Protein AF-A0A9Q1BXY5-F1 (afdb_monomer_lite)

Sequence (349 aa):
MNYFALPKDQSEAILNSGTLADNLLSVLKETDVVQPLDVDRLIEAISDLNISSSCYHLVDFYKRTSMQATLYDKFLATLSTHLVASLPSNLCDYFDITDENKTSIISSQNPGLSLLLSLDEMGIIKQSQVAALEPPFTEMKLVQAVAMIHEYKSIVEEERIPILGGIEITDKRKREFFVQCLQRKIKSWYETMTPVPWRKSCKWSVSDLFVGSGLILTESKSKRSRLDVDEKCKVETKQIISYERLKSETRIILEGDPGCGKTMLMSQLAYDWSQGKLSDIKLLILLPLKFVQQRTLVEAIKEFYVPEDKRLSISDIEKFLDDKEYPAHLLLDGLEEYSDKQKQGKSEV

Foldseek 3Di:
DDDDDDDPVLVVVLVPDPCNQVSVVLVCVVLVVDDLVCLVVVVVVCVVVVPDPLNVVVSVLSVVCSPDDDPVSVLLVVLLVLCDDCNLVVVCVVVVPDPVLSVVLVPDSRSSSSSVVVCVVVVVADLQGDCSVQVVCVVLLLQLSNLSVVLSNVVNVVVPPPPPPDDDQDLVNLLVVLLLLLLSLLQSCQQNDDLPSVCSRDNDHLVNVDDKDWDFDDDPPDPDDPPDGDPVRTDTLQCCDVPPVCVPPPDDDDDDDPPPCPVSSLSVNSNCVSVCVCVVQQAEHEAACVLPLVHPPLVSSCVSRPDPDPSDDSVSSVVQCPDPVHHYHYHYPDPVSNDPPVPPDDPDD

InterPro domains:
  IPR007111 NACHT nucleoside triphosphatase [PF05729] (251-344)
  IPR007111 NACHT nucleoside triphosphatase [PS50837] (250-349)
  IPR027417 P-loop containing nucleoside triphosphate hydrolase [G3DSA:3.40.50.300] (173-348)
  IPR027417 P-loop containing nucleoside triphosphate hydrolase [SSF52540] (165-286)
  IPR027417 P-loop containing nucleoside triphosphate hydrolase [SSF52540] (251-337)

Radius of gyration: 22.99 Å; chains: 1; bounding box: 68×50×58 Å

pLDDT: mean 72.56, std 18.22, range [29.23, 96.0]

Structure (mmCIF, N/CA/C/O backbone):
data_AF-A0A9Q1BXY5-F1
#
_entry.id   AF-A0A9Q1BXY5-F1
#
loop_
_atom_site.group_PDB
_atom_site.id
_atom_site.type_symbol
_atom_site.label_atom_id
_atom_site.label_alt_id
_atom_site.label_comp_id
_atom_site.label_asym_id
_atom_site.label_entity_id
_atom_site.label_seq_id
_atom_site.pdbx_PDB_ins_code
_atom_site.Cartn_x
_atom_site.Cartn_y
_atom_site.Cartn_z
_atom_site.occupancy
_atom_site.B_iso_or_equiv
_atom_site.auth_seq_id
_atom_site.auth_comp_id
_atom_site.auth_asym_id
_atom_site.auth_atom_id
_atom_site.pdbx_PDB_model_num
ATOM 1 N N . MET A 1 1 ? 27.265 -7.492 24.978 1.00 32.91 1 MET A N 1
ATOM 2 C CA . MET A 1 1 ? 26.040 -7.604 24.163 1.00 32.91 1 MET A CA 1
ATOM 3 C C . MET A 1 1 ? 25.865 -6.281 23.446 1.00 32.91 1 MET A C 1
ATOM 5 O O . MET A 1 1 ? 25.782 -5.266 24.122 1.00 32.91 1 MET A O 1
ATOM 9 N N . ASN A 1 2 ? 25.921 -6.274 22.114 1.00 29.23 2 ASN A N 1
ATOM 10 C CA . ASN A 1 2 ? 25.698 -5.059 21.331 1.00 29.23 2 ASN A CA 1
ATOM 11 C C . ASN A 1 2 ? 24.209 -4.976 21.018 1.00 29.23 2 ASN A C 1
ATOM 13 O O . ASN A 1 2 ? 23.750 -5.564 20.042 1.00 29.23 2 ASN A O 1
ATOM 17 N N . TYR A 1 3 ? 23.465 -4.293 21.881 1.00 41.28 3 TYR A N 1
ATOM 18 C CA . TYR A 1 3 ? 22.114 -3.870 21.549 1.00 41.28 3 TYR A CA 1
ATOM 19 C C . TYR A 1 3 ? 22.200 -2.732 20.525 1.00 41.28 3 TYR A C 1
ATOM 21 O O . TYR A 1 3 ? 23.143 -1.941 20.549 1.00 41.28 3 TYR A O 1
ATOM 29 N N . PHE A 1 4 ? 21.268 -2.744 19.576 1.00 44.53 4 PHE A N 1
ATOM 30 C CA . PHE A 1 4 ? 21.198 -1.895 18.385 1.00 44.53 4 PHE A CA 1
ATOM 31 C C . PHE A 1 4 ? 21.701 -0.458 18.610 1.00 44.53 4 PHE A C 1
ATOM 33 O O . PHE A 1 4 ? 21.287 0.218 19.549 1.00 44.53 4 PHE A O 1
ATOM 40 N N . ALA A 1 5 ? 22.594 0.017 17.738 1.00 44.38 5 ALA A N 1
ATOM 41 C CA . ALA A 1 5 ? 23.119 1.376 17.811 1.00 44.38 5 ALA A CA 1
ATOM 42 C C . ALA A 1 5 ? 22.185 2.334 17.060 1.00 44.38 5 ALA A C 1
ATOM 44 O O . ALA A 1 5 ? 22.201 2.382 15.831 1.00 44.38 5 ALA A O 1
ATOM 45 N N . LEU A 1 6 ? 21.371 3.086 17.801 1.00 48.81 6 LEU A N 1
ATOM 46 C CA . LEU A 1 6 ? 20.603 4.196 17.241 1.00 48.81 6 LEU A CA 1
ATOM 47 C C . LEU A 1 6 ? 21.519 5.407 16.980 1.00 48.81 6 LEU A C 1
ATOM 49 O O . LEU A 1 6 ? 22.438 5.657 17.769 1.00 48.81 6 LEU A O 1
ATOM 53 N N . PRO A 1 7 ? 21.271 6.187 15.911 1.00 48.16 7 PRO A N 1
ATOM 54 C CA . PRO A 1 7 ? 21.886 7.497 15.723 1.00 48.16 7 PRO A CA 1
ATOM 55 C C . PRO A 1 7 ? 21.687 8.390 16.956 1.00 48.16 7 PRO A C 1
ATOM 57 O O . PRO A 1 7 ? 20.637 8.373 17.604 1.00 48.16 7 PRO A O 1
ATOM 60 N N . LYS A 1 8 ? 22.721 9.157 17.313 1.00 45.06 8 LYS A N 1
ATOM 61 C CA . LYS A 1 8 ? 22.788 9.877 18.595 1.00 45.06 8 LYS A CA 1
ATOM 62 C C . LYS A 1 8 ? 21.672 10.921 18.741 1.00 45.06 8 LYS A C 1
ATOM 64 O O . LYS A 1 8 ? 21.062 11.035 19.798 1.00 45.06 8 LYS A O 1
ATOM 69 N N . ASP A 1 9 ? 21.357 11.601 17.652 1.00 46.34 9 ASP A N 1
ATOM 70 C CA . ASP A 1 9 ? 20.255 12.548 17.494 1.00 46.34 9 ASP A CA 1
ATOM 71 C C . ASP A 1 9 ? 18.874 11.906 17.714 1.00 46.34 9 ASP A C 1
ATOM 73 O O . ASP A 1 9 ? 18.029 12.480 18.402 1.00 46.34 9 ASP A O 1
ATOM 77 N N . GLN A 1 10 ? 18.659 10.684 17.219 1.00 47.66 10 GLN A N 1
ATOM 78 C CA . GLN A 1 10 ? 17.416 9.939 17.451 1.00 47.66 10 GLN A CA 1
ATOM 79 C C . GLN A 1 10 ? 17.307 9.457 18.901 1.00 47.66 10 GLN A C 1
ATOM 81 O O . GLN A 1 10 ? 16.241 9.545 19.508 1.00 47.66 10 GLN A O 1
ATOM 86 N N . SER A 1 11 ? 18.419 9.007 19.490 1.00 49.59 11 SER A N 1
ATOM 87 C CA . SER A 1 11 ? 18.447 8.597 20.897 1.00 49.59 11 SER A CA 1
ATOM 88 C C . SER A 1 11 ? 18.157 9.763 21.854 1.00 49.59 11 SER A C 1
ATOM 90 O O . SER A 1 11 ? 17.379 9.607 22.795 1.00 49.59 11 SER A O 1
ATOM 92 N N . GLU A 1 12 ? 18.695 10.956 21.578 1.00 47.16 12 GLU A N 1
ATOM 93 C CA . GLU A 1 12 ? 18.436 12.165 22.368 1.00 47.16 12 GLU A CA 1
ATOM 94 C C . GLU A 1 12 ? 16.993 12.669 22.197 1.00 47.16 12 GLU A C 1
ATOM 96 O O . GLU A 1 12 ? 16.393 13.137 23.166 1.00 47.16 12 GLU A O 1
ATOM 101 N N . ALA A 1 13 ? 16.395 12.531 21.010 1.00 46.22 13 ALA A N 1
ATOM 102 C CA . ALA A 1 13 ? 14.991 12.876 20.783 1.00 46.22 13 ALA A CA 1
ATOM 103 C C . ALA A 1 13 ? 14.022 11.949 21.543 1.00 46.22 13 ALA A C 1
ATOM 105 O O . ALA A 1 13 ? 13.035 12.423 22.108 1.00 46.22 13 ALA A O 1
ATOM 106 N N . ILE A 1 14 ? 14.317 10.645 21.610 1.00 47.88 14 ILE A N 1
ATOM 107 C CA . ILE A 1 14 ? 13.509 9.659 22.347 1.00 47.88 14 ILE A CA 1
ATOM 108 C C . ILE A 1 14 ? 13.579 9.927 23.855 1.00 47.88 14 ILE A C 1
ATOM 110 O O . ILE A 1 14 ? 12.536 10.023 24.507 1.00 47.88 14 ILE A O 1
ATOM 114 N N . LEU A 1 15 ? 14.792 10.095 24.397 1.00 44.47 15 LEU A N 1
ATOM 115 C CA . LEU A 1 15 ? 15.036 10.280 25.834 1.00 44.47 15 LEU A CA 1
ATOM 116 C C . LEU A 1 15 ? 14.415 11.565 26.398 1.00 44.47 15 LEU A C 1
ATOM 118 O O . LEU A 1 15 ? 14.065 11.605 27.574 1.00 44.47 15 LEU A O 1
ATOM 122 N N . ASN A 1 16 ? 14.249 12.594 25.566 1.00 47.75 16 ASN A N 1
ATOM 123 C CA . ASN A 1 16 ? 13.683 13.882 25.972 1.00 47.75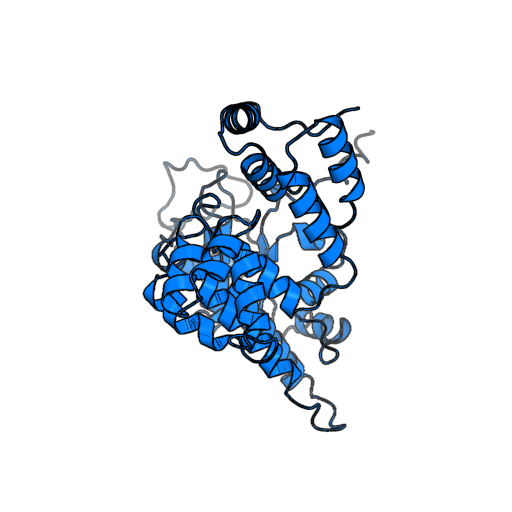 16 ASN A CA 1
ATOM 124 C C . ASN A 1 16 ? 12.176 14.018 25.677 1.00 47.75 16 ASN A C 1
ATOM 126 O O . ASN A 1 16 ? 11.599 15.085 25.893 1.00 47.75 16 ASN A O 1
ATOM 130 N N . SER A 1 17 ? 11.522 12.962 25.182 1.00 45.75 17 SER A N 1
ATOM 131 C CA . SER A 1 17 ? 10.092 12.976 24.856 1.00 45.75 17 SER A CA 1
ATOM 132 C C . SER A 1 17 ? 9.220 12.474 26.016 1.00 45.75 17 SER A C 1
ATOM 134 O O . SER A 1 17 ? 9.556 11.505 26.691 1.00 45.75 17 SER A O 1
ATOM 136 N N . GLY A 1 18 ? 8.052 13.094 26.228 1.00 42.22 18 GLY A N 1
ATOM 137 C CA . GLY A 1 18 ? 7.090 12.675 27.264 1.00 42.22 18 GLY A CA 1
ATOM 138 C C . GLY A 1 18 ? 6.409 11.320 27.006 1.00 42.22 18 GLY A C 1
ATOM 139 O O . GLY A 1 18 ? 5.678 10.834 27.863 1.00 42.22 18 GLY A O 1
ATOM 140 N N . THR A 1 19 ? 6.647 10.709 25.841 1.00 50.44 19 THR A N 1
ATOM 141 C CA . THR A 1 19 ? 6.076 9.430 25.386 1.00 50.44 19 THR A CA 1
ATOM 142 C C . THR A 1 19 ? 7.178 8.523 24.826 1.00 50.44 19 THR A C 1
ATOM 144 O O . THR A 1 19 ? 7.189 8.149 23.653 1.00 50.44 19 THR A O 1
ATOM 147 N N . LEU A 1 20 ? 8.134 8.169 25.693 1.00 43.00 20 LEU A N 1
ATOM 148 C CA . LEU A 1 20 ? 9.320 7.353 25.380 1.00 43.00 20 LEU A CA 1
ATOM 149 C C . LEU A 1 20 ? 8.999 6.063 24.594 1.00 43.00 20 LEU A C 1
ATOM 151 O O . LEU A 1 20 ? 9.736 5.688 23.686 1.00 43.00 20 LEU A O 1
ATOM 155 N N . ALA A 1 21 ? 7.892 5.401 24.942 1.00 44.38 21 ALA A N 1
ATOM 156 C CA . ALA A 1 21 ? 7.440 4.137 24.360 1.00 44.38 21 ALA A CA 1
ATOM 157 C C . ALA A 1 21 ? 7.050 4.247 22.875 1.00 44.38 21 ALA A C 1
ATOM 159 O O . ALA A 1 21 ? 7.475 3.438 22.048 1.00 44.38 21 ALA A O 1
ATOM 160 N N . ASP A 1 22 ? 6.272 5.275 22.530 1.00 42.91 22 ASP A N 1
ATOM 161 C CA . ASP A 1 22 ? 5.738 5.463 21.179 1.00 42.91 22 ASP A CA 1
ATOM 162 C C . ASP A 1 22 ? 6.831 5.893 20.197 1.00 42.91 22 ASP A C 1
ATOM 164 O O . ASP A 1 22 ? 6.863 5.427 19.056 1.00 42.91 22 ASP A O 1
ATOM 168 N N . ASN A 1 23 ? 7.766 6.727 20.662 1.00 47.12 23 ASN A N 1
ATOM 169 C CA . ASN A 1 23 ? 8.889 7.206 19.857 1.00 47.12 23 ASN A CA 1
ATOM 170 C C . ASN A 1 23 ? 9.955 6.120 19.657 1.00 47.12 23 ASN A C 1
ATOM 172 O O . ASN A 1 23 ? 10.532 6.015 18.578 1.00 47.12 23 ASN A O 1
ATOM 176 N N . LEU A 1 24 ? 10.177 5.251 20.650 1.00 45.47 24 LEU A N 1
ATOM 177 C CA . LEU A 1 24 ? 11.060 4.095 20.493 1.00 45.47 24 LEU A CA 1
ATOM 178 C C . LEU A 1 24 ? 10.496 3.098 19.471 1.00 45.47 24 LEU A C 1
ATOM 180 O O . LEU A 1 24 ? 11.223 2.629 18.600 1.00 45.47 24 LEU A O 1
ATOM 184 N N . LEU A 1 25 ? 9.198 2.793 19.536 1.00 49.53 25 LEU A N 1
ATOM 185 C CA . LEU A 1 25 ? 8.557 1.874 18.593 1.00 49.53 25 LEU A CA 1
ATOM 186 C C . LEU A 1 25 ? 8.422 2.461 17.185 1.00 49.53 25 LEU A C 1
ATOM 188 O O . LEU A 1 25 ? 8.487 1.697 16.222 1.00 49.53 25 LEU A O 1
ATOM 192 N N . SER A 1 26 ? 8.255 3.782 17.032 1.00 48.50 26 SER A N 1
ATOM 193 C CA . SER A 1 26 ? 8.289 4.409 15.705 1.00 48.50 26 SER A CA 1
ATOM 194 C C . SER A 1 26 ? 9.674 4.270 15.084 1.00 48.50 26 SER A C 1
ATOM 196 O O . SER A 1 26 ? 9.775 3.823 13.949 1.00 48.50 26 SER A O 1
ATOM 198 N N . VAL A 1 27 ? 10.731 4.526 15.859 1.00 42.78 27 VAL A N 1
ATOM 199 C CA . VAL A 1 27 ? 12.118 4.416 15.397 1.00 42.78 27 VAL A CA 1
ATOM 200 C C . VAL A 1 27 ? 12.518 2.962 15.128 1.00 42.78 27 VAL A C 1
ATOM 202 O O . VAL A 1 27 ? 13.168 2.685 14.126 1.00 42.78 27 VAL A O 1
ATOM 205 N N . LEU A 1 28 ? 12.089 1.995 15.944 1.00 48.16 28 LEU A N 1
ATOM 206 C CA . LEU A 1 28 ? 12.354 0.566 15.708 1.00 48.16 28 LEU A CA 1
ATOM 207 C C . LEU A 1 28 ? 11.596 0.005 14.492 1.00 48.16 28 LEU A C 1
ATOM 209 O O . LEU A 1 28 ? 12.108 -0.887 13.817 1.00 48.16 28 LEU A O 1
ATOM 213 N N . LYS A 1 29 ? 10.403 0.540 14.187 1.00 47.97 29 LYS A N 1
ATOM 214 C CA . LYS A 1 29 ? 9.661 0.241 12.947 1.00 47.97 29 LYS A CA 1
ATOM 215 C C . LYS A 1 29 ? 10.280 0.918 11.723 1.00 47.97 29 LYS A C 1
ATOM 217 O O . LYS A 1 29 ? 10.297 0.318 10.656 1.00 47.97 29 LYS A O 1
ATOM 222 N N . GLU A 1 30 ? 10.783 2.141 11.874 1.00 44.31 30 GLU A N 1
ATOM 223 C CA . GLU A 1 30 ? 11.465 2.895 10.813 1.00 44.31 30 GLU A CA 1
ATOM 224 C C . GLU A 1 30 ? 12.857 2.331 10.487 1.00 44.31 30 GLU A C 1
ATOM 226 O O . GLU A 1 30 ? 13.300 2.434 9.350 1.00 44.31 30 GLU A O 1
ATOM 231 N N . THR A 1 31 ? 13.532 1.700 11.452 1.00 40.38 31 THR A N 1
ATOM 232 C CA . THR A 1 31 ? 14.865 1.088 11.275 1.00 40.38 31 THR A CA 1
ATOM 233 C C . THR A 1 31 ? 14.828 -0.413 10.947 1.00 40.38 31 THR A C 1
ATOM 235 O O . THR A 1 31 ? 15.884 -1.021 10.792 1.00 40.38 31 THR A O 1
ATOM 238 N N . ASP A 1 32 ? 13.633 -1.010 10.843 1.00 50.97 32 ASP A N 1
ATOM 239 C CA . ASP A 1 32 ? 13.367 -2.435 10.544 1.00 50.97 32 ASP A CA 1
ATOM 240 C C . ASP A 1 32 ? 14.199 -3.439 11.375 1.00 50.97 32 ASP A C 1
ATOM 242 O O . ASP A 1 32 ? 14.556 -4.537 10.943 1.00 50.97 32 ASP A O 1
ATOM 246 N N . VAL A 1 33 ? 14.497 -3.057 12.621 1.00 41.75 33 VAL A N 1
ATOM 247 C CA . VAL A 1 33 ? 15.244 -3.856 13.606 1.00 41.75 33 VAL A CA 1
ATOM 248 C C . VAL A 1 33 ? 14.425 -5.057 14.122 1.00 41.75 33 VAL A C 1
ATOM 250 O O . VAL A 1 33 ? 14.983 -5.984 14.709 1.00 41.75 33 VAL A O 1
ATOM 253 N N . VAL A 1 34 ? 13.107 -5.077 13.892 1.00 42.22 34 VAL A N 1
ATOM 254 C CA . VAL A 1 34 ? 12.170 -6.052 14.474 1.00 42.22 34 VAL A CA 1
ATOM 255 C C . VAL A 1 34 ? 11.415 -6.809 13.381 1.00 42.22 34 VAL A C 1
ATOM 257 O O . VAL A 1 34 ? 10.442 -6.306 12.824 1.00 42.22 34 VAL A O 1
ATOM 260 N N . GLN A 1 35 ? 11.821 -8.049 13.103 1.00 41.69 35 GLN A N 1
ATOM 261 C CA . GLN A 1 35 ? 11.060 -8.983 12.265 1.00 41.69 35 GLN A CA 1
ATOM 262 C C . GLN A 1 35 ? 10.008 -9.746 13.104 1.00 41.69 35 GLN A C 1
ATOM 264 O O . GLN A 1 35 ? 10.183 -9.880 14.318 1.00 41.69 35 GLN A O 1
ATOM 269 N N . PRO A 1 36 ? 8.939 -10.316 12.500 1.00 37.03 36 PRO A N 1
ATOM 270 C CA . PRO A 1 36 ? 7.890 -11.063 13.219 1.00 37.03 36 PRO A CA 1
ATOM 271 C C . PRO A 1 36 ? 8.396 -12.240 14.076 1.00 37.03 36 PRO A C 1
ATOM 273 O O . PRO A 1 36 ? 7.694 -12.685 14.979 1.00 37.03 36 PRO A O 1
ATOM 276 N N . LEU A 1 37 ? 9.610 -12.729 13.802 1.00 34.94 37 LEU A N 1
ATOM 277 C CA . LEU A 1 37 ? 10.293 -13.815 14.516 1.00 34.94 37 LEU A CA 1
ATOM 278 C C . LEU A 1 37 ? 11.216 -13.337 15.660 1.00 34.94 37 LEU A C 1
ATOM 280 O O . LEU A 1 37 ? 11.678 -14.167 16.435 1.00 34.94 37 LEU A O 1
ATOM 284 N N . ASP A 1 38 ? 11.470 -12.031 15.801 1.00 46.72 38 ASP A N 1
ATOM 285 C CA . ASP A 1 38 ? 12.379 -11.453 16.815 1.00 46.72 38 ASP A CA 1
ATOM 286 C C . ASP A 1 38 ? 11.633 -10.844 18.024 1.00 46.72 38 ASP A C 1
ATOM 288 O O . ASP A 1 38 ? 12.226 -10.160 18.862 1.00 46.72 38 ASP A O 1
ATOM 292 N N . VAL A 1 39 ? 10.328 -11.110 18.148 1.00 49.00 39 VAL A N 1
ATOM 293 C CA . VAL A 1 39 ? 9.463 -10.578 19.219 1.00 49.00 39 VAL A CA 1
ATOM 294 C C . VAL A 1 39 ? 9.996 -10.929 20.610 1.00 49.00 39 VAL A C 1
ATOM 296 O O . VAL A 1 39 ? 9.997 -10.075 21.492 1.00 49.00 39 VAL A O 1
ATOM 299 N N . ASP A 1 40 ? 10.514 -12.142 20.809 1.00 45.78 40 ASP A N 1
ATOM 300 C CA . ASP A 1 40 ? 11.020 -12.568 22.118 1.00 45.78 40 ASP A CA 1
ATOM 301 C C . ASP A 1 40 ? 12.309 -11.823 22.524 1.00 45.78 40 ASP A C 1
ATOM 303 O O . ASP A 1 40 ? 12.470 -11.483 23.694 1.00 45.78 40 ASP A O 1
ATOM 307 N N . ARG A 1 41 ? 13.170 -11.451 21.563 1.00 47.97 41 ARG A N 1
ATOM 308 C CA . ARG A 1 41 ? 14.347 -10.595 21.817 1.00 47.97 41 ARG A CA 1
ATOM 309 C C . ARG A 1 41 ? 13.964 -9.155 22.135 1.00 47.97 41 ARG A C 1
ATOM 311 O O . ARG A 1 41 ? 14.649 -8.493 22.911 1.00 47.97 41 ARG A O 1
ATOM 318 N N . LEU A 1 42 ? 12.876 -8.666 21.539 1.00 50.62 42 LEU A N 1
ATOM 319 C CA . LEU A 1 42 ? 12.338 -7.347 21.855 1.00 50.62 42 LEU A CA 1
ATOM 320 C C . LEU A 1 42 ? 11.767 -7.305 23.275 1.00 50.62 42 LEU A C 1
ATOM 322 O O . LEU A 1 42 ? 11.987 -6.332 23.989 1.00 50.62 42 LEU A O 1
ATOM 326 N N . ILE A 1 43 ? 11.065 -8.366 23.689 1.00 49.59 43 ILE A N 1
ATOM 327 C CA . ILE A 1 43 ? 10.542 -8.520 25.053 1.00 49.59 43 ILE A CA 1
ATOM 328 C C . ILE A 1 43 ? 11.693 -8.545 26.060 1.00 49.59 43 ILE A C 1
ATOM 330 O O . ILE A 1 43 ? 11.637 -7.813 27.041 1.00 49.59 43 ILE A O 1
ATOM 334 N N . GLU A 1 44 ? 12.742 -9.327 25.795 1.00 50.06 44 GLU A N 1
ATOM 335 C CA . GLU A 1 44 ? 13.926 -9.420 26.657 1.00 50.06 44 GLU A CA 1
ATOM 336 C C . GLU A 1 44 ? 14.617 -8.053 26.808 1.00 50.06 44 GLU A C 1
ATOM 338 O O . GLU A 1 44 ? 14.835 -7.589 27.924 1.00 50.06 44 GLU A O 1
ATOM 343 N N . ALA A 1 45 ? 14.830 -7.332 25.701 1.00 50.88 45 ALA A N 1
ATOM 344 C CA . ALA A 1 45 ? 15.413 -5.991 25.732 1.00 50.88 45 ALA A CA 1
ATOM 345 C C . ALA A 1 45 ? 14.524 -4.961 26.458 1.00 50.88 45 ALA A C 1
ATOM 347 O O . ALA A 1 45 ? 15.033 -4.119 27.194 1.00 50.88 45 ALA A O 1
ATOM 348 N N . ILE A 1 46 ? 13.200 -5.006 26.281 1.00 52.38 46 ILE A N 1
ATOM 349 C CA . ILE A 1 46 ? 12.258 -4.089 26.950 1.00 52.38 46 ILE A CA 1
ATOM 350 C C . ILE A 1 46 ? 12.180 -4.377 28.456 1.00 52.38 46 ILE A C 1
ATOM 352 O O . ILE A 1 46 ? 12.121 -3.435 29.250 1.00 52.38 46 ILE A O 1
ATOM 356 N N . SER A 1 47 ? 12.206 -5.655 28.850 1.00 48.75 47 SER A N 1
ATOM 357 C CA . SER A 1 47 ? 12.259 -6.083 30.251 1.00 48.75 47 SER A CA 1
ATOM 358 C C . SER A 1 47 ? 13.568 -5.671 30.927 1.00 48.75 47 SER A C 1
ATOM 360 O O . SER A 1 47 ? 13.523 -5.148 32.039 1.00 48.75 47 SER A O 1
ATOM 362 N N . ASP A 1 48 ? 14.704 -5.814 30.243 1.00 49.94 48 ASP A N 1
ATOM 363 C CA . ASP A 1 48 ? 16.017 -5.396 30.751 1.00 49.94 48 ASP A CA 1
ATOM 364 C C . ASP A 1 48 ? 16.149 -3.867 30.867 1.00 49.94 48 ASP A C 1
ATOM 366 O O . ASP A 1 48 ? 16.802 -3.358 31.780 1.00 49.94 48 ASP A O 1
ATOM 370 N N . LEU A 1 49 ? 15.514 -3.116 29.959 1.00 48.12 49 LEU A N 1
ATOM 371 C CA . LEU A 1 49 ? 15.553 -1.649 29.928 1.00 48.12 49 LEU A CA 1
ATOM 372 C C . LEU A 1 49 ? 14.492 -0.977 30.824 1.00 48.12 49 LEU A C 1
ATOM 374 O O . LEU A 1 49 ? 14.483 0.250 30.928 1.00 48.12 49 LEU A O 1
ATOM 378 N N . ASN A 1 50 ? 13.614 -1.751 31.476 1.00 50.09 50 ASN A N 1
ATOM 379 C CA . ASN A 1 50 ? 12.556 -1.279 32.383 1.00 50.09 50 ASN A CA 1
ATOM 380 C C . ASN A 1 50 ? 11.656 -0.173 31.776 1.00 50.09 50 ASN A C 1
ATOM 382 O O . ASN A 1 50 ? 11.240 0.769 32.456 1.00 50.09 50 ASN A O 1
ATOM 386 N N . ILE A 1 51 ? 11.391 -0.259 30.466 1.00 46.12 51 ILE A N 1
ATOM 387 C CA . ILE A 1 51 ? 10.607 0.731 29.714 1.00 46.12 51 ILE A CA 1
ATOM 388 C C . ILE A 1 51 ? 9.114 0.477 29.974 1.00 46.12 51 ILE A C 1
ATOM 390 O O . ILE A 1 51 ? 8.656 -0.659 29.910 1.00 46.12 51 ILE A O 1
ATOM 394 N N . SER A 1 52 ? 8.374 1.546 30.291 1.00 52.38 52 SER A N 1
ATOM 395 C CA . SER A 1 52 ? 6.989 1.571 30.802 1.00 52.38 52 SER A CA 1
ATOM 396 C C . SER A 1 52 ? 6.025 0.507 30.251 1.00 52.38 52 SER A C 1
ATOM 398 O O . SER A 1 52 ? 6.062 0.179 29.064 1.00 52.38 52 SER A O 1
ATOM 400 N N . SER A 1 53 ? 5.058 0.104 31.083 1.00 47.66 53 SER A N 1
ATOM 401 C CA . SER A 1 53 ? 3.991 -0.888 30.848 1.00 47.66 53 SER A CA 1
ATOM 402 C C . SER A 1 53 ? 3.330 -0.827 29.461 1.00 47.66 53 SER A C 1
ATOM 404 O O . SER A 1 53 ? 2.979 -1.861 28.901 1.00 47.66 53 SER A O 1
ATOM 406 N N . SER A 1 54 ? 3.208 0.363 28.868 1.00 44.34 54 SER A N 1
ATOM 407 C CA . SER A 1 54 ? 2.639 0.602 27.534 1.00 44.34 54 SER A CA 1
ATOM 408 C C . SER A 1 54 ? 3.377 -0.129 26.394 1.00 44.34 54 SER A C 1
ATOM 410 O O . SER A 1 54 ? 2.741 -0.592 25.448 1.00 44.34 54 SER A O 1
ATOM 412 N N . CYS A 1 55 ? 4.703 -0.305 26.489 1.00 43.31 55 CYS A N 1
ATOM 413 C CA . CYS A 1 55 ? 5.493 -1.061 25.505 1.00 43.31 55 CYS A CA 1
ATOM 414 C C . CYS A 1 55 ? 5.191 -2.562 25.553 1.00 43.31 55 CYS A C 1
ATOM 416 O O . CYS A 1 55 ? 5.096 -3.211 24.513 1.00 43.31 55 CYS A O 1
ATOM 418 N N . TYR A 1 56 ? 5.008 -3.109 26.758 1.00 45.72 56 TYR A N 1
ATOM 419 C CA . TYR A 1 56 ? 4.706 -4.524 26.959 1.00 45.72 56 TYR A CA 1
ATOM 420 C C . TYR A 1 56 ? 3.380 -4.907 26.293 1.00 45.72 56 TYR A C 1
ATOM 422 O O . TYR A 1 56 ? 3.294 -5.942 25.644 1.00 45.72 56 TYR A O 1
ATOM 430 N N . HIS A 1 57 ? 2.368 -4.040 26.371 1.00 50.31 57 HIS A N 1
ATOM 431 C CA . HIS A 1 57 ? 1.049 -4.305 25.799 1.00 50.31 57 HIS A CA 1
ATOM 432 C C . HIS A 1 57 ? 1.000 -4.198 24.272 1.00 50.31 57 HIS A C 1
ATOM 434 O O . HIS A 1 57 ? 0.264 -4.953 23.645 1.00 50.31 57 HIS A O 1
ATOM 440 N N . LEU A 1 58 ? 1.808 -3.334 23.649 1.00 46.66 58 LEU A N 1
ATOM 441 C CA . LEU A 1 58 ? 1.944 -3.294 22.187 1.00 46.66 58 LEU A CA 1
ATOM 442 C C . LEU A 1 58 ? 2.649 -4.539 21.643 1.00 46.66 58 LEU A C 1
ATOM 444 O O . LEU A 1 58 ? 2.279 -5.043 20.583 1.00 46.66 58 LEU A O 1
ATOM 448 N N . VAL A 1 59 ? 3.628 -5.059 22.382 1.00 47.78 59 VAL A N 1
ATOM 449 C CA . VAL A 1 59 ? 4.336 -6.293 22.030 1.00 47.78 59 VAL A CA 1
ATOM 450 C C . VAL A 1 59 ? 3.482 -7.531 22.324 1.00 47.78 59 VAL A C 1
ATOM 452 O O . VAL A 1 59 ? 3.451 -8.447 21.510 1.00 47.78 59 VAL A O 1
ATOM 455 N N . ASP A 1 60 ? 2.711 -7.535 23.412 1.00 46.25 60 ASP A N 1
ATOM 456 C CA . ASP A 1 60 ? 1.703 -8.557 23.720 1.00 46.25 60 ASP A CA 1
ATOM 457 C C . ASP A 1 60 ? 0.559 -8.554 22.691 1.00 46.25 60 ASP A C 1
ATOM 459 O O . ASP A 1 60 ? 0.130 -9.606 22.227 1.00 46.25 60 ASP A O 1
ATOM 463 N N . PHE A 1 61 ? 0.129 -7.379 22.229 1.00 46.38 61 PHE A N 1
ATOM 464 C CA . PHE A 1 61 ? -0.810 -7.241 21.120 1.00 46.38 61 PHE A CA 1
ATOM 465 C C . PHE A 1 61 ? -0.239 -7.802 19.812 1.00 46.38 61 PHE A C 1
ATOM 467 O O . PHE A 1 61 ? -0.922 -8.560 19.123 1.00 46.38 61 PHE A O 1
ATOM 474 N N . TYR A 1 62 ? 1.029 -7.512 19.500 1.00 46.31 62 TYR A N 1
ATOM 475 C CA . TYR A 1 62 ? 1.738 -8.099 18.356 1.00 46.31 62 TYR A CA 1
ATOM 476 C C . TYR A 1 62 ? 1.876 -9.626 18.485 1.00 46.31 62 TYR A C 1
ATOM 478 O O . TYR A 1 62 ? 1.707 -10.351 17.509 1.00 46.31 62 TYR A O 1
ATOM 486 N N . LYS A 1 63 ? 2.117 -10.131 19.701 1.00 43.53 63 LYS A N 1
ATOM 487 C CA . LYS A 1 63 ? 2.227 -11.562 20.023 1.00 43.53 63 LYS A CA 1
ATOM 488 C C . LYS A 1 63 ? 0.886 -12.290 19.895 1.00 43.53 63 LYS A C 1
ATOM 490 O O . LYS A 1 63 ? 0.840 -13.403 19.380 1.00 43.53 63 LYS A O 1
ATOM 495 N N . ARG A 1 64 ? -0.218 -11.648 20.290 1.00 45.50 64 ARG A N 1
ATOM 496 C CA . ARG A 1 64 ? -1.584 -12.163 20.087 1.00 45.50 64 ARG A CA 1
ATOM 497 C C . ARG A 1 64 ? -1.998 -12.131 18.616 1.00 45.50 64 ARG A C 1
ATOM 499 O O . ARG A 1 64 ? -2.736 -13.009 18.178 1.00 45.50 64 ARG A O 1
ATOM 506 N N . THR A 1 65 ? -1.501 -11.164 17.842 1.00 44.22 65 THR A N 1
ATOM 507 C CA . THR A 1 65 ? -1.853 -11.007 16.422 1.00 44.22 65 THR A CA 1
ATOM 508 C C . THR A 1 65 ? -0.951 -11.761 15.440 1.00 44.22 65 THR A C 1
ATOM 510 O O . THR A 1 65 ? -1.379 -12.047 14.324 1.00 44.22 65 THR A O 1
ATOM 513 N N . SER A 1 66 ? 0.267 -12.159 15.810 1.00 48.69 66 SER A N 1
ATOM 514 C CA . SER A 1 66 ? 1.189 -12.798 14.858 1.00 48.69 66 SER A CA 1
ATOM 515 C C . SER A 1 66 ? 0.980 -14.304 14.667 1.00 48.69 66 SER A C 1
ATOM 517 O O . SER A 1 66 ? 1.345 -14.812 13.610 1.00 48.69 66 SER A O 1
ATOM 519 N N . MET A 1 67 ? 0.368 -15.024 15.619 1.00 44.41 67 MET A N 1
ATOM 520 C CA . MET A 1 67 ? 0.204 -16.484 15.500 1.00 44.41 67 MET A CA 1
ATOM 521 C C . MET A 1 67 ? -1.207 -16.969 15.130 1.00 44.41 67 MET A C 1
ATOM 523 O O . MET A 1 67 ? -1.312 -18.073 14.600 1.00 44.41 67 MET A O 1
ATOM 527 N N . GLN A 1 68 ? -2.280 -16.194 15.366 1.00 51.31 68 GLN A N 1
ATOM 528 C CA . GLN A 1 68 ? -3.669 -16.629 15.084 1.00 51.31 68 GLN A CA 1
ATOM 529 C C . GLN A 1 68 ? -4.660 -15.510 14.686 1.00 51.31 68 GLN A C 1
ATOM 531 O O . GLN A 1 68 ? -5.850 -15.794 14.557 1.00 51.31 68 GLN A O 1
ATOM 536 N N . ALA A 1 69 ? -4.235 -14.253 14.485 1.00 60.69 69 ALA A N 1
ATOM 537 C CA . ALA A 1 69 ? -5.195 -13.184 14.175 1.00 60.69 69 ALA A CA 1
ATOM 538 C C . ALA A 1 69 ? -5.838 -13.330 12.798 1.00 60.69 69 ALA A C 1
ATOM 540 O O . ALA A 1 69 ? -5.157 -13.522 11.782 1.00 60.69 69 ALA A O 1
ATOM 541 N N . THR A 1 70 ? -7.151 -13.122 12.779 1.00 72.56 70 THR A N 1
ATOM 542 C CA . THR A 1 70 ? -7.939 -13.024 11.555 1.00 72.56 70 THR A CA 1
ATOM 543 C C . THR A 1 70 ? -7.565 -11.765 10.766 1.00 72.56 70 THR A C 1
ATOM 545 O O . THR A 1 70 ? -6.945 -10.827 11.279 1.00 72.56 70 THR A O 1
ATOM 548 N N . LEU A 1 71 ? -7.969 -11.711 9.493 1.00 74.25 71 LEU A N 1
ATOM 549 C CA . LEU A 1 71 ? -7.865 -10.496 8.678 1.00 74.25 71 LEU A CA 1
ATOM 550 C C . LEU A 1 71 ? -8.545 -9.294 9.360 1.00 74.25 71 LEU A C 1
ATOM 552 O O . LEU A 1 71 ? -8.035 -8.178 9.289 1.00 74.25 71 LEU A O 1
ATOM 556 N N . TYR A 1 72 ? -9.666 -9.532 10.046 1.00 81.44 72 TYR A N 1
ATOM 557 C CA . TYR A 1 72 ? -10.419 -8.501 10.754 1.00 81.44 72 TYR A CA 1
ATOM 558 C C . TYR A 1 72 ? -9.647 -7.938 11.946 1.00 81.44 72 TYR A C 1
ATOM 560 O O . TYR A 1 72 ? -9.530 -6.723 12.079 1.00 81.44 72 TYR A O 1
ATOM 568 N N . ASP A 1 73 ? -9.022 -8.801 12.747 1.00 74.56 73 ASP A N 1
ATOM 569 C CA . ASP A 1 73 ? -8.209 -8.369 13.887 1.00 74.56 73 ASP A CA 1
ATOM 570 C C . ASP A 1 73 ? -7.031 -7.498 13.428 1.00 74.56 73 ASP A C 1
ATOM 572 O O . ASP A 1 73 ? -6.756 -6.450 14.011 1.00 74.56 73 ASP A O 1
ATOM 576 N N . LYS A 1 74 ? -6.364 -7.890 12.332 1.00 72.44 74 LYS A N 1
ATOM 577 C CA . LYS A 1 74 ? -5.276 -7.109 11.717 1.00 72.44 74 LYS A CA 1
ATOM 578 C C . LYS A 1 74 ? -5.774 -5.771 11.166 1.00 72.44 74 LYS A C 1
ATOM 580 O O . LYS A 1 74 ? -5.071 -4.762 11.266 1.00 72.44 74 LYS A O 1
ATOM 585 N N . PHE A 1 75 ? -6.979 -5.744 10.604 1.00 81.56 75 PHE A N 1
ATOM 586 C CA . PHE A 1 75 ? -7.619 -4.514 10.153 1.00 81.56 75 PHE A CA 1
ATOM 587 C C . PHE A 1 75 ? -7.892 -3.562 11.325 1.00 81.56 75 PHE A C 1
ATOM 589 O O . PHE A 1 75 ? -7.414 -2.428 11.290 1.00 81.56 75 PHE A O 1
ATOM 596 N N . LEU A 1 76 ? -8.561 -4.022 12.389 1.00 81.88 76 LEU A N 1
ATOM 597 C CA . LEU A 1 76 ? -8.847 -3.210 13.580 1.00 81.88 76 LEU A CA 1
ATOM 598 C C . LEU A 1 76 ? -7.561 -2.705 14.244 1.00 81.88 76 LEU A C 1
ATOM 600 O O . LEU A 1 76 ? -7.446 -1.524 14.576 1.00 81.88 76 LEU A O 1
ATOM 604 N N . ALA A 1 77 ? -6.568 -3.587 14.371 1.00 72.44 77 ALA A N 1
ATOM 605 C CA . ALA A 1 77 ? -5.236 -3.274 14.867 1.00 72.44 77 ALA A CA 1
ATOM 606 C C . ALA A 1 77 ? -4.616 -2.091 14.133 1.00 72.44 77 ALA A C 1
ATOM 608 O O . ALA A 1 77 ? -4.219 -1.098 14.743 1.00 72.44 77 ALA A O 1
ATOM 609 N N . THR A 1 78 ? -4.546 -2.196 12.810 1.00 72.25 78 THR A N 1
ATOM 610 C CA . THR A 1 78 ? -3.874 -1.200 11.985 1.00 72.25 78 THR A CA 1
ATOM 611 C C . THR A 1 78 ? -4.680 0.097 11.976 1.00 72.25 78 THR A C 1
ATOM 613 O O . THR A 1 78 ? -4.105 1.172 12.154 1.00 72.25 78 THR A O 1
ATOM 616 N N . LEU A 1 79 ? -6.010 0.008 11.860 1.00 81.38 79 LEU A N 1
ATOM 617 C CA . LEU A 1 79 ? -6.905 1.162 11.855 1.00 81.38 79 LEU A CA 1
ATOM 618 C C . LEU A 1 79 ? -6.804 1.964 13.158 1.00 81.38 79 LEU A C 1
ATOM 620 O O . LEU A 1 79 ? -6.746 3.193 13.119 1.00 81.38 79 LEU A O 1
ATOM 624 N N . SER A 1 80 ? -6.689 1.281 14.303 1.00 82.31 80 SER A N 1
ATOM 625 C CA . SER A 1 80 ? -6.542 1.926 15.613 1.00 82.31 80 SER A CA 1
ATOM 626 C C . SER A 1 80 ? -5.345 2.878 15.686 1.00 82.31 80 SER A C 1
ATOM 628 O O . SER A 1 80 ? -5.406 3.891 16.378 1.00 82.31 80 SER A O 1
ATOM 630 N N . THR A 1 81 ? -4.281 2.622 14.915 1.00 74.88 81 THR A N 1
ATOM 631 C CA . THR A 1 81 ? -3.075 3.464 14.907 1.00 74.88 81 THR A CA 1
ATOM 632 C C . THR A 1 81 ? -3.296 4.853 14.296 1.00 74.88 81 THR A C 1
ATOM 634 O O . THR A 1 81 ? -2.468 5.744 14.500 1.00 74.88 81 THR A O 1
ATOM 637 N N . HIS A 1 82 ? -4.416 5.056 13.591 1.00 76.62 82 HIS A N 1
ATOM 638 C CA . HIS A 1 82 ? -4.854 6.351 13.062 1.00 76.62 82 HIS A CA 1
ATOM 639 C C . HIS A 1 82 ? -5.849 7.072 13.989 1.00 76.62 82 HIS A C 1
ATOM 641 O O . HIS A 1 82 ? -6.131 8.254 13.787 1.00 76.62 82 HIS A O 1
ATOM 647 N N . LEU A 1 83 ? -6.361 6.399 15.025 1.00 82.88 83 LEU A N 1
ATOM 648 C CA . LEU A 1 83 ? -7.365 6.921 15.958 1.00 82.88 83 LEU A CA 1
ATOM 649 C C . LEU A 1 83 ? -6.702 7.427 17.245 1.00 82.88 83 LEU A C 1
ATOM 651 O O . LEU A 1 83 ? -6.852 6.854 18.321 1.00 82.88 83 LEU A O 1
ATOM 655 N N . VAL A 1 84 ? -5.942 8.514 17.119 1.00 77.62 84 VAL A N 1
ATOM 656 C CA . VAL A 1 84 ? -5.132 9.087 18.208 1.00 77.62 84 VAL A CA 1
ATOM 657 C C . VAL A 1 84 ? -5.695 10.409 18.742 1.00 77.62 84 VAL A C 1
ATOM 659 O O . VAL A 1 84 ? -6.542 11.051 18.116 1.00 77.62 84 VAL A O 1
ATOM 662 N N . ALA A 1 85 ? -5.169 10.855 19.886 1.00 81.12 85 ALA A N 1
ATOM 663 C CA . ALA A 1 85 ? -5.514 12.123 20.532 1.00 81.12 85 ALA A CA 1
ATOM 664 C C . ALA A 1 85 ? -7.019 12.244 20.848 1.00 81.12 85 ALA A C 1
ATOM 666 O O . ALA A 1 85 ? -7.564 11.398 21.549 1.00 81.12 85 ALA A O 1
ATOM 667 N N . SER A 1 86 ? -7.693 13.293 20.368 1.00 87.06 86 SER A N 1
ATOM 668 C CA . SER A 1 86 ? -9.120 13.527 20.628 1.00 87.06 86 SER A CA 1
ATOM 669 C C . SER A 1 86 ? -10.061 12.715 19.731 1.00 87.06 86 SER A C 1
ATOM 671 O O . SER A 1 86 ? -11.267 12.718 19.975 1.00 87.06 86 SER A O 1
ATOM 673 N N . LEU A 1 87 ? -9.548 12.005 18.716 1.00 87.88 87 LEU A N 1
ATOM 674 C CA . LEU A 1 87 ? -10.386 11.277 17.756 1.00 87.88 87 LEU A CA 1
ATOM 675 C C . LEU A 1 87 ? -11.275 10.211 18.415 1.00 87.88 87 LEU A C 1
ATOM 677 O O . LEU A 1 87 ? -12.467 10.211 18.114 1.00 87.88 87 LEU A O 1
ATOM 681 N N . PRO A 1 88 ? -10.784 9.360 19.340 1.00 91.25 88 PRO A N 1
ATOM 682 C CA . PRO A 1 88 ? -11.639 8.374 19.997 1.00 91.25 88 PRO A CA 1
ATOM 683 C C . PRO A 1 88 ? -12.801 9.009 20.764 1.00 91.25 88 PRO A C 1
ATOM 685 O O . PRO A 1 88 ? -13.924 8.525 20.676 1.00 91.25 88 PRO A O 1
ATOM 688 N N . SER A 1 89 ? -12.564 10.139 21.443 1.00 92.19 89 SER A N 1
ATOM 689 C CA . SER A 1 89 ? -13.625 10.883 22.133 1.00 92.19 89 SER A CA 1
ATOM 690 C C . SER A 1 89 ? -14.663 11.429 21.154 1.00 92.19 89 SER A C 1
ATOM 692 O O . SER A 1 89 ? -15.854 11.239 21.373 1.00 92.19 89 SER A O 1
ATOM 694 N N . ASN A 1 90 ? -14.221 12.067 20.066 1.00 93.19 90 ASN A N 1
ATOM 695 C CA . ASN A 1 90 ? -15.122 12.626 19.055 1.00 93.19 90 ASN A CA 1
ATOM 696 C C . ASN A 1 90 ? -15.959 11.538 18.369 1.00 93.19 90 ASN A C 1
ATOM 698 O O . ASN A 1 90 ? -17.109 11.766 18.013 1.00 93.19 90 ASN A O 1
ATOM 702 N N . LEU A 1 91 ? -15.380 10.354 18.163 1.00 94.38 91 LEU A N 1
ATOM 703 C CA . LEU A 1 91 ? -16.088 9.215 17.587 1.00 94.38 91 LEU A CA 1
ATOM 704 C C . LEU A 1 91 ? -17.070 8.589 18.580 1.00 94.38 91 LEU A C 1
ATOM 706 O O . LEU A 1 91 ? -18.140 8.169 18.160 1.00 94.38 91 LEU A O 1
ATOM 710 N N . CYS A 1 92 ? -16.760 8.576 19.881 1.00 95.44 92 CYS A N 1
ATOM 711 C CA . CYS A 1 92 ? -17.745 8.200 20.898 1.00 95.44 92 CYS A CA 1
ATOM 712 C C . CYS A 1 92 ? -18.978 9.109 20.832 1.00 95.44 92 CYS A C 1
ATOM 714 O O . CYS A 1 92 ? -20.092 8.602 20.866 1.00 95.44 92 CYS A O 1
ATOM 716 N N . ASP A 1 93 ? -18.771 10.423 20.686 1.00 94.31 93 ASP A N 1
ATOM 717 C CA . ASP A 1 93 ? -19.865 11.390 20.523 1.00 94.31 93 ASP A CA 1
ATOM 718 C C . ASP A 1 93 ? -20.653 11.148 19.234 1.00 94.31 93 ASP A C 1
ATOM 720 O O . ASP A 1 93 ? -21.876 11.189 19.241 1.00 94.31 93 ASP A O 1
ATOM 724 N N . TYR A 1 94 ? -19.965 10.851 18.130 1.00 96.00 94 TYR A N 1
ATOM 725 C CA . TYR A 1 94 ? -20.611 10.571 16.847 1.00 96.00 94 TYR A CA 1
ATOM 726 C C . TYR A 1 94 ? -21.507 9.323 16.881 1.00 96.00 94 TYR A C 1
ATOM 728 O O . TYR A 1 94 ? -22.558 9.298 16.249 1.00 96.00 94 TYR A O 1
ATOM 736 N N . PHE A 1 95 ? -21.073 8.273 17.582 1.00 95.38 95 PHE A N 1
ATOM 737 C CA . PHE A 1 95 ? -21.799 7.004 17.684 1.00 95.38 95 PHE A CA 1
ATOM 738 C C . PHE A 1 95 ? -22.746 6.937 18.891 1.00 95.38 95 PHE A C 1
ATOM 740 O O . PHE A 1 95 ? -23.222 5.848 19.213 1.00 95.38 95 PHE A O 1
ATOM 747 N N . ASP A 1 96 ? -23.000 8.065 19.563 1.00 93.75 96 ASP A N 1
ATOM 748 C CA . ASP A 1 96 ? -23.842 8.151 20.761 1.00 93.75 96 ASP A CA 1
ATOM 749 C C . ASP A 1 96 ? -23.446 7.123 21.848 1.00 93.75 96 ASP A C 1
ATOM 751 O O . ASP A 1 96 ? -24.289 6.521 22.521 1.00 93.75 96 ASP A O 1
ATOM 755 N N . ILE A 1 97 ? -22.138 6.888 22.024 1.00 92.88 97 ILE A N 1
ATOM 756 C CA . ILE A 1 97 ? -21.625 5.988 23.063 1.00 92.88 97 ILE A CA 1
ATOM 757 C C . ILE A 1 97 ? -21.878 6.623 24.432 1.00 92.88 97 ILE A C 1
ATOM 759 O O . ILE A 1 97 ? -21.469 7.752 24.693 1.00 92.88 97 ILE A O 1
ATOM 763 N N . THR A 1 98 ? -22.507 5.864 25.332 1.00 91.69 98 THR A N 1
ATOM 764 C CA . THR A 1 98 ? -22.825 6.296 26.703 1.00 91.69 98 THR A CA 1
ATOM 765 C C . THR A 1 98 ? -21.600 6.850 27.434 1.00 91.69 98 THR A C 1
ATOM 767 O O . THR A 1 98 ? -20.514 6.283 27.300 1.00 91.69 98 THR A O 1
ATOM 770 N N . ASP A 1 99 ? -21.787 7.847 28.302 1.00 90.75 99 ASP A N 1
ATOM 771 C CA . ASP A 1 99 ? -20.700 8.471 29.073 1.00 90.75 99 ASP A CA 1
ATOM 772 C C . ASP A 1 99 ? -19.847 7.469 29.872 1.00 90.75 99 ASP A C 1
ATOM 774 O O . ASP A 1 99 ? -18.629 7.634 29.979 1.00 90.75 99 ASP A O 1
ATOM 778 N N . GLU A 1 100 ? -20.462 6.404 30.397 1.00 88.19 100 GLU A N 1
ATOM 779 C CA . GLU A 1 100 ? -19.763 5.334 31.118 1.00 88.19 100 GLU A CA 1
ATOM 780 C C . GLU A 1 100 ? -18.772 4.596 30.202 1.00 88.19 100 GLU A C 1
ATOM 782 O O . GLU A 1 100 ? -17.563 4.593 30.459 1.00 88.19 100 GLU A O 1
ATOM 787 N N . ASN A 1 101 ? -19.256 4.059 29.076 1.00 86.81 101 ASN A N 1
ATOM 788 C CA . ASN A 1 101 ? -18.412 3.395 28.078 1.00 86.81 101 ASN A CA 1
ATOM 789 C C . ASN A 1 101 ? -17.380 4.351 27.470 1.00 86.81 101 ASN A C 1
ATOM 791 O O . ASN A 1 101 ? -16.220 3.982 27.310 1.00 86.81 101 ASN A O 1
ATOM 795 N N . LYS A 1 102 ? -17.761 5.601 27.188 1.00 92.50 102 LYS A N 1
ATOM 796 C CA . LYS A 1 102 ? -16.852 6.630 26.674 1.00 92.50 102 LYS A CA 1
ATOM 797 C C . LYS A 1 102 ? -15.692 6.878 27.640 1.00 92.50 102 LYS A C 1
ATOM 799 O O . LYS A 1 102 ? -14.539 6.931 27.216 1.00 92.50 102 LYS A O 1
ATOM 804 N N . THR A 1 103 ? -15.971 6.975 28.939 1.00 90.00 103 THR A N 1
ATOM 805 C CA . THR A 1 103 ? -14.936 7.149 29.970 1.00 90.00 103 THR A CA 1
ATOM 806 C C . THR A 1 103 ? -13.999 5.942 30.022 1.00 90.00 103 THR A C 1
ATOM 808 O O . THR A 1 103 ? -12.779 6.111 30.091 1.00 90.00 103 THR A O 1
ATOM 811 N N . SER A 1 104 ? -14.542 4.724 29.922 1.00 83.56 104 SER A N 1
ATOM 812 C CA . SER A 1 104 ? -13.746 3.491 29.857 1.00 83.56 104 SER A CA 1
ATOM 813 C C . SER A 1 104 ? -12.837 3.450 28.620 1.00 83.56 104 SER A C 1
ATOM 815 O O . SER A 1 104 ? -11.636 3.217 28.743 1.00 83.56 104 SER A O 1
ATOM 817 N N . ILE A 1 105 ? -13.371 3.783 27.441 1.00 83.81 105 ILE A N 1
ATOM 818 C CA . ILE A 1 105 ? -12.625 3.819 26.176 1.00 83.81 105 ILE A CA 1
ATOM 819 C C . ILE A 1 105 ? -11.482 4.837 26.240 1.00 83.81 105 ILE A C 1
ATOM 821 O O . ILE A 1 105 ? -10.339 4.504 25.924 1.00 83.81 105 ILE A O 1
ATOM 825 N N . ILE A 1 106 ? -11.767 6.073 26.661 1.00 87.25 106 ILE A N 1
ATOM 826 C CA . ILE A 1 106 ? -10.782 7.168 26.674 1.00 87.25 106 ILE A CA 1
ATOM 827 C C . ILE A 1 106 ? -9.671 6.918 27.700 1.00 87.25 106 ILE A C 1
ATOM 829 O O . ILE A 1 106 ? -8.524 7.285 27.457 1.00 87.25 106 ILE A O 1
ATOM 833 N N . SER A 1 107 ? -9.996 6.293 28.833 1.00 80.00 107 SER A N 1
ATOM 834 C CA . SER A 1 107 ? -9.014 5.951 29.872 1.00 80.00 107 SER A CA 1
ATOM 835 C C . SER A 1 107 ? -8.219 4.675 29.576 1.00 80.00 107 SER A C 1
ATOM 83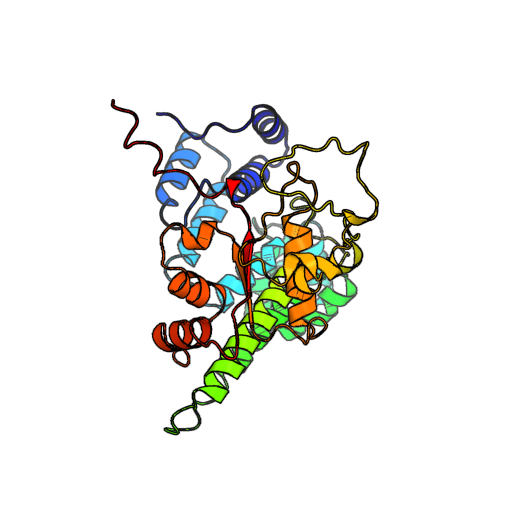7 O O . SER A 1 107 ? -7.261 4.373 30.292 1.00 80.00 107 SER A O 1
ATOM 839 N N . SER A 1 108 ? -8.585 3.930 28.528 1.00 77.88 108 SER A N 1
ATOM 840 C CA . SER A 1 108 ? -7.852 2.737 28.115 1.00 77.88 108 SER A CA 1
ATOM 841 C C . SER A 1 108 ? -6.445 3.079 27.612 1.00 77.88 108 SER A C 1
ATOM 843 O O . SER A 1 108 ? -6.157 4.189 27.167 1.00 77.88 108 SER A O 1
ATOM 845 N N . GLN A 1 109 ? -5.547 2.093 27.641 1.00 68.81 109 GLN A N 1
ATOM 846 C CA . GLN A 1 109 ? -4.178 2.278 27.147 1.00 68.81 109 GLN A CA 1
ATOM 847 C C . GLN A 1 109 ? -4.104 2.486 25.626 1.00 68.81 109 GLN A C 1
ATOM 849 O O . GLN A 1 109 ? -3.163 3.106 25.139 1.00 68.81 109 GLN A O 1
ATOM 854 N N . ASN A 1 110 ? -5.086 1.974 24.876 1.00 72.31 110 ASN A N 1
ATOM 855 C CA . ASN A 1 110 ? -5.241 2.235 23.447 1.00 72.31 110 ASN A CA 1
ATOM 856 C C . ASN A 1 110 ? -6.698 2.633 23.165 1.00 72.31 110 ASN A C 1
ATOM 858 O O . ASN A 1 110 ? -7.507 1.778 22.791 1.00 72.31 110 ASN A O 1
ATOM 862 N N . PRO A 1 111 ? -7.030 3.927 23.318 1.00 80.88 111 PRO A N 1
ATOM 863 C CA . PRO A 1 111 ? -8.392 4.412 23.126 1.00 80.88 111 PRO A CA 1
ATOM 864 C C . PRO A 1 111 ? -8.940 4.155 21.722 1.00 80.88 111 PRO A C 1
ATOM 866 O O . PRO A 1 111 ? -10.130 3.899 21.569 1.00 80.88 111 PRO A O 1
ATOM 869 N N . GLY A 1 112 ? -8.079 4.167 20.700 1.00 83.19 112 GLY A N 1
ATOM 870 C CA . GLY A 1 112 ? -8.466 3.862 19.324 1.00 83.19 112 GLY A CA 1
ATOM 871 C C . GLY A 1 112 ? -8.934 2.418 19.152 1.00 83.19 112 GLY A C 1
ATOM 872 O O . GLY A 1 112 ? -9.992 2.176 18.578 1.00 83.19 112 GLY A O 1
ATOM 873 N N . LEU A 1 113 ? -8.174 1.451 19.673 1.00 82.19 113 LEU A N 1
ATOM 874 C CA . LEU A 1 113 ? -8.544 0.037 19.594 1.00 82.19 113 LEU A CA 1
ATOM 875 C C . LEU A 1 113 ? -9.728 -0.277 20.510 1.00 82.19 113 LEU A C 1
ATOM 877 O O . LEU A 1 113 ? -10.636 -0.988 20.093 1.00 82.19 113 LEU A O 1
ATOM 881 N N . SER A 1 114 ? -9.744 0.278 21.726 1.00 78.19 114 SER A N 1
ATOM 882 C CA . SER A 1 114 ? -10.851 0.088 22.668 1.00 78.19 114 SER A CA 1
ATOM 883 C C . SER A 1 114 ? -12.168 0.590 22.084 1.00 78.19 114 SER A C 1
ATOM 885 O O . SER A 1 114 ? -13.169 -0.106 22.192 1.00 78.19 114 SER A O 1
ATOM 887 N N . LEU A 1 115 ? -12.161 1.744 21.407 1.00 90.25 115 LEU A N 1
ATOM 888 C CA . LEU A 1 115 ? -13.325 2.244 20.680 1.00 90.25 115 LEU A CA 1
ATOM 889 C C . LEU A 1 115 ? -13.793 1.239 19.623 1.00 90.25 115 LEU A C 1
ATOM 891 O O . LEU A 1 115 ? -14.970 0.900 19.584 1.00 90.25 115 LEU A O 1
ATOM 895 N N . LEU A 1 116 ? -12.885 0.773 18.760 1.00 89.19 116 LEU A N 1
ATOM 896 C CA . LEU A 1 116 ? -13.233 -0.141 17.671 1.00 89.19 116 LEU A CA 1
ATOM 897 C C . LEU A 1 116 ? -13.817 -1.462 18.190 1.00 89.19 116 LEU A C 1
ATOM 899 O O . LEU A 1 116 ? -14.809 -1.935 17.647 1.00 89.19 116 LEU A O 1
ATOM 903 N N . LEU A 1 117 ? -13.248 -2.022 19.260 1.00 84.50 117 LEU A N 1
ATOM 904 C CA . LEU A 1 117 ? -13.775 -3.229 19.901 1.00 84.50 117 LEU A CA 1
ATOM 905 C C . LEU A 1 117 ? -15.155 -2.984 20.523 1.00 84.50 117 LEU A C 1
ATOM 907 O O . LEU A 1 117 ? -16.054 -3.793 20.329 1.00 84.50 117 LEU A O 1
ATOM 911 N N . SER A 1 118 ? -15.372 -1.844 21.184 1.00 86.00 118 SER A N 1
ATOM 912 C CA . SER A 1 118 ? -16.698 -1.492 21.707 1.00 86.00 118 SER A CA 1
ATOM 913 C C . SER A 1 118 ? -17.737 -1.316 20.594 1.00 86.00 118 SER A C 1
ATOM 915 O O . SER A 1 118 ? -18.869 -1.768 20.738 1.00 86.00 118 SER A O 1
ATOM 917 N N . LEU A 1 119 ? -17.370 -0.714 19.457 1.00 91.12 119 LEU A N 1
ATOM 918 C CA . LEU A 1 119 ? -18.259 -0.618 18.292 1.00 91.12 119 LEU A CA 1
ATOM 919 C C . LEU A 1 119 ? -18.606 -2.003 17.716 1.00 91.12 119 LEU A C 1
ATOM 921 O O . LEU A 1 119 ? -19.723 -2.190 17.228 1.00 91.12 119 LEU A O 1
ATOM 925 N N . ASP A 1 120 ? -17.676 -2.962 17.772 1.00 87.56 120 ASP A N 1
ATOM 926 C CA . ASP A 1 120 ? -17.902 -4.353 17.360 1.00 87.56 120 ASP A CA 1
ATOM 927 C C . ASP A 1 120 ? -18.857 -5.086 18.315 1.00 87.56 120 ASP A C 1
ATOM 929 O O . ASP A 1 120 ? -19.846 -5.680 17.878 1.00 87.56 120 ASP A O 1
ATOM 933 N N . GLU A 1 121 ? -18.641 -4.945 19.626 1.00 85.81 121 GLU A N 1
ATOM 934 C CA . GLU A 1 121 ? -19.512 -5.490 20.677 1.00 85.81 121 GLU A CA 1
ATOM 935 C C . GLU A 1 121 ? -20.939 -4.927 20.599 1.00 85.81 121 GLU A C 1
ATOM 937 O O . GLU A 1 121 ? -21.918 -5.662 20.745 1.00 85.81 121 GLU A O 1
ATOM 942 N N . MET A 1 122 ? -21.072 -3.631 20.298 1.00 87.38 122 MET A N 1
ATOM 943 C CA . MET A 1 122 ? -22.357 -2.966 20.051 1.00 87.38 122 MET A CA 1
ATOM 944 C C . MET A 1 122 ? -22.990 -3.369 18.708 1.00 87.38 122 MET A C 1
ATOM 946 O O . MET A 1 122 ? -24.144 -3.036 18.437 1.00 87.38 122 MET A O 1
ATOM 950 N N . GLY A 1 123 ? -22.253 -4.079 17.849 1.00 86.31 123 GLY A N 1
ATOM 951 C CA . GLY A 1 123 ? -22.695 -4.517 16.530 1.00 86.31 123 GLY A CA 1
ATOM 952 C C . GLY A 1 123 ? -22.799 -3.403 15.487 1.00 86.31 123 GLY A C 1
ATOM 953 O O . GLY A 1 123 ? -23.412 -3.630 14.442 1.00 86.31 123 GLY A O 1
ATOM 954 N N . ILE A 1 124 ? -22.216 -2.230 15.755 1.00 90.94 124 ILE A N 1
ATOM 955 C CA . ILE A 1 124 ? -22.135 -1.096 14.819 1.00 90.94 124 ILE A CA 1
ATOM 956 C C . ILE A 1 124 ? -21.194 -1.445 13.663 1.00 90.94 124 ILE A C 1
ATOM 958 O O . ILE A 1 124 ? -21.488 -1.151 12.501 1.00 90.94 124 ILE A O 1
ATOM 962 N N . ILE A 1 125 ? -20.081 -2.107 13.982 1.00 93.06 125 ILE A N 1
ATOM 963 C CA . ILE A 1 125 ? -19.183 -2.729 13.009 1.00 93.06 125 ILE A CA 1
ATOM 964 C C . ILE A 1 125 ? -19.121 -4.233 13.251 1.00 93.06 125 ILE A C 1
ATOM 966 O O . ILE A 1 125 ? -19.399 -4.689 14.352 1.00 93.06 125 ILE A O 1
ATOM 970 N N . LYS A 1 126 ? -18.809 -4.999 12.205 1.00 88.19 126 LYS A N 1
ATOM 971 C CA . LYS A 1 126 ? -18.524 -6.441 12.249 1.00 88.19 126 LYS A CA 1
ATOM 972 C C . LYS A 1 126 ? -17.540 -6.794 11.142 1.00 88.19 126 LYS A C 1
ATOM 974 O O . LYS A 1 126 ? -17.422 -6.053 10.166 1.00 88.19 126 LYS A O 1
ATOM 979 N N . GLN A 1 127 ? -16.959 -7.995 11.195 1.00 84.25 127 GLN A N 1
ATOM 980 C CA . GLN A 1 127 ? -16.097 -8.533 10.131 1.00 84.25 127 GLN A CA 1
ATOM 981 C C . GLN A 1 127 ? -16.685 -8.348 8.718 1.00 84.25 127 GLN A C 1
ATOM 983 O O . GLN A 1 127 ? -15.972 -8.001 7.782 1.00 84.25 127 GLN A O 1
ATOM 988 N N . SER A 1 128 ? -17.991 -8.539 8.541 1.00 82.81 128 SER A N 1
ATOM 989 C CA . SER A 1 128 ? -18.663 -8.380 7.246 1.00 82.81 128 SER A CA 1
ATOM 990 C C . SER A 1 128 ? -19.132 -6.961 6.914 1.00 82.81 128 SER A C 1
ATOM 992 O O . SER A 1 128 ? -19.666 -6.744 5.827 1.00 82.81 128 SER A O 1
ATOM 994 N N . GLN A 1 129 ? -19.053 -6.029 7.862 1.00 86.25 129 GLN A N 1
ATOM 995 C CA . GLN A 1 129 ? -19.717 -4.733 7.787 1.00 86.25 129 GLN A CA 1
ATOM 996 C C . GLN A 1 129 ? -18.942 -3.683 8.586 1.00 86.25 129 GLN A C 1
ATOM 998 O O . GLN A 1 129 ? -19.138 -3.523 9.784 1.00 86.25 129 GLN A O 1
ATOM 1003 N N . VAL A 1 130 ? -18.102 -2.920 7.890 1.00 91.81 130 VAL A N 1
ATOM 1004 C CA . VAL A 1 130 ? -17.311 -1.818 8.475 1.00 91.81 130 VAL A CA 1
ATOM 1005 C C . VAL A 1 130 ? -17.702 -0.441 7.923 1.00 91.81 130 VAL A C 1
ATOM 1007 O O . VAL A 1 130 ? -17.131 0.573 8.306 1.00 91.81 130 VAL A O 1
ATOM 1010 N N . ALA A 1 131 ? -18.704 -0.386 7.036 1.00 89.88 131 ALA A N 1
ATOM 1011 C CA . ALA A 1 131 ? -19.113 0.834 6.332 1.00 89.88 131 ALA A CA 1
ATOM 1012 C C . ALA A 1 131 ? -19.634 1.944 7.264 1.00 89.88 131 ALA A C 1
ATOM 1014 O O . ALA A 1 131 ? -19.589 3.112 6.897 1.00 89.88 131 ALA A O 1
ATOM 1015 N N . ALA A 1 132 ? -20.083 1.602 8.479 1.00 93.56 132 ALA A N 1
ATOM 1016 C CA . ALA A 1 132 ? -20.508 2.580 9.483 1.00 93.56 132 ALA A CA 1
ATOM 1017 C C . ALA A 1 132 ? -19.378 3.541 9.909 1.00 93.56 132 ALA A C 1
ATOM 1019 O O . ALA A 1 132 ? -19.659 4.633 10.392 1.00 93.56 132 ALA A O 1
ATOM 1020 N N . LEU A 1 133 ? -18.110 3.163 9.699 1.00 94.31 133 LEU A N 1
ATOM 1021 C CA . LEU A 1 133 ? -16.947 4.004 9.989 1.00 94.31 133 LEU A CA 1
ATOM 1022 C C . LEU A 1 133 ? -16.654 5.036 8.885 1.00 94.31 133 LEU A C 1
ATOM 1024 O O . LEU A 1 133 ? -15.997 6.040 9.154 1.00 94.31 133 LEU A O 1
ATOM 1028 N N . GLU A 1 134 ? -17.125 4.825 7.649 1.00 92.81 134 GLU A N 1
ATOM 1029 C CA . GLU A 1 134 ? -16.792 5.703 6.513 1.00 92.81 134 GLU A CA 1
ATOM 1030 C C . GLU A 1 134 ? -17.327 7.136 6.680 1.00 92.81 134 GLU A C 1
ATOM 1032 O O . GLU A 1 134 ? -16.541 8.069 6.473 1.00 92.81 134 GLU A O 1
ATOM 1037 N N . PRO A 1 135 ? -18.602 7.365 7.069 1.00 95.31 135 PRO A N 1
ATOM 1038 C CA . PRO A 1 135 ? -19.132 8.719 7.216 1.00 95.31 135 PRO A CA 1
ATOM 1039 C C . PRO A 1 135 ? -18.359 9.589 8.222 1.00 95.31 135 PRO A C 1
ATOM 1041 O O . PRO A 1 135 ? -17.883 10.652 7.806 1.00 95.31 135 PRO A O 1
ATOM 1044 N N . PRO A 1 136 ? -18.136 9.170 9.490 1.00 94.31 136 PRO A N 1
ATOM 1045 C CA . PRO A 1 136 ? -17.411 10.012 10.439 1.00 94.31 136 PRO A CA 1
ATOM 1046 C C . PRO A 1 136 ? -15.955 10.223 10.028 1.00 94.31 136 PRO A C 1
ATOM 1048 O O . PRO A 1 136 ? -15.416 11.314 10.198 1.00 94.31 136 PRO A O 1
ATOM 1051 N N . PHE A 1 137 ? -15.301 9.219 9.437 1.00 91.94 137 PHE A N 1
ATOM 1052 C CA . PHE A 1 137 ? -13.909 9.370 9.011 1.00 91.94 137 PHE A CA 1
ATOM 1053 C C . PHE A 1 137 ? -13.781 10.326 7.825 1.00 91.94 137 PHE A C 1
ATOM 1055 O O . PHE A 1 137 ? -12.829 11.105 7.765 1.00 91.94 137 PHE A O 1
ATOM 1062 N N . THR A 1 138 ? -14.762 10.328 6.923 1.00 88.94 138 THR A N 1
ATOM 1063 C CA . THR A 1 138 ? -14.834 11.283 5.812 1.00 88.94 138 THR A CA 1
ATOM 1064 C C . THR A 1 138 ? -15.056 12.706 6.326 1.00 88.94 138 THR A C 1
ATOM 1066 O O . THR A 1 138 ? -14.328 13.618 5.929 1.00 88.94 138 THR A O 1
ATOM 1069 N N . GLU A 1 139 ? -15.996 12.904 7.256 1.00 90.19 139 GLU A N 1
ATOM 1070 C CA . GLU A 1 139 ? -16.277 14.210 7.870 1.00 90.19 139 GLU A CA 1
ATOM 1071 C C . GLU A 1 139 ? -15.053 14.770 8.611 1.00 90.19 139 GLU A C 1
ATOM 1073 O O . GLU A 1 139 ? -14.674 15.934 8.446 1.00 90.19 139 GLU A O 1
ATOM 1078 N N . MET A 1 140 ? -14.360 13.908 9.358 1.00 87.38 140 MET A N 1
ATOM 1079 C CA . MET A 1 140 ? -13.138 14.249 10.088 1.00 87.38 140 MET A CA 1
ATOM 1080 C C . MET A 1 140 ? -11.897 14.363 9.183 1.00 87.38 140 MET A C 1
ATOM 1082 O O . MET A 1 140 ? -10.834 14.784 9.651 1.00 87.38 140 MET A O 1
ATOM 1086 N N . LYS A 1 141 ? -12.029 14.063 7.881 1.00 85.38 141 LYS A N 1
ATOM 1087 C CA . LYS A 1 141 ? -10.958 14.076 6.868 1.00 85.38 141 LYS A CA 1
ATOM 1088 C C . LYS A 1 141 ? -9.806 13.117 7.192 1.00 85.38 141 LYS A C 1
ATOM 1090 O O . LYS A 1 141 ? -8.643 13.429 6.944 1.00 85.38 141 LYS A O 1
ATOM 1095 N N . LEU A 1 142 ? -10.129 11.950 7.738 1.00 83.44 142 LEU A N 1
ATOM 1096 C CA . LEU A 1 142 ? -9.189 10.867 8.027 1.00 83.44 142 LEU A CA 1
ATOM 1097 C C . LEU A 1 142 ? -8.958 10.023 6.767 1.00 83.44 142 LEU A C 1
ATOM 1099 O O . LEU A 1 142 ? -9.377 8.870 6.687 1.00 83.44 142 LEU A O 1
ATOM 1103 N N . VAL A 1 143 ? -8.305 10.616 5.766 1.00 78.88 143 VAL A N 1
ATOM 1104 C CA . VAL A 1 143 ? -8.156 10.038 4.415 1.00 78.88 143 VAL A CA 1
ATOM 1105 C C . VAL A 1 143 ? -7.578 8.619 4.451 1.00 78.88 143 VAL A C 1
ATOM 1107 O O . VAL A 1 143 ? -8.100 7.718 3.799 1.00 78.88 143 VAL A O 1
ATOM 1110 N N . GLN A 1 144 ? -6.551 8.398 5.272 1.00 76.06 144 GLN A N 1
ATOM 1111 C CA . GLN A 1 144 ? -5.884 7.099 5.393 1.00 76.06 144 GLN A CA 1
ATOM 1112 C C . GLN A 1 144 ? -6.795 6.040 6.022 1.00 76.06 144 GLN A C 1
ATOM 1114 O O . GLN A 1 144 ? -6.877 4.924 5.521 1.00 76.06 144 GLN A O 1
ATOM 1119 N N . ALA A 1 145 ? -7.540 6.401 7.070 1.00 83.62 145 ALA A N 1
ATOM 1120 C CA . ALA A 1 145 ? -8.482 5.493 7.720 1.00 83.62 145 ALA A CA 1
ATOM 1121 C C . ALA A 1 145 ? -9.616 5.074 6.765 1.00 83.62 145 ALA A C 1
ATOM 1123 O O . ALA A 1 145 ? -10.004 3.907 6.741 1.00 83.62 145 ALA A O 1
ATOM 1124 N N . VAL A 1 146 ? -10.104 6.001 5.930 1.00 85.31 146 VAL A N 1
ATOM 1125 C CA . VAL A 1 146 ? -11.087 5.704 4.872 1.00 85.31 146 VAL A CA 1
ATOM 1126 C C . VAL A 1 146 ? -10.509 4.741 3.830 1.00 85.31 146 VAL A C 1
ATOM 1128 O O . VAL A 1 146 ? -11.163 3.761 3.474 1.00 85.31 146 VAL A O 1
ATOM 1131 N N . ALA A 1 147 ? -9.271 4.961 3.377 1.00 79.94 147 ALA A N 1
ATOM 1132 C CA . ALA A 1 147 ? -8.609 4.065 2.426 1.00 79.94 147 ALA A CA 1
ATOM 1133 C C . ALA A 1 147 ? -8.462 2.634 2.979 1.00 79.94 147 ALA A C 1
ATOM 1135 O O . ALA A 1 147 ? -8.756 1.666 2.277 1.00 79.94 147 ALA A O 1
ATOM 1136 N N . MET A 1 148 ? -8.113 2.492 4.261 1.00 80.88 148 MET A N 1
ATOM 1137 C CA . MET A 1 148 ? -8.027 1.187 4.927 1.00 80.88 148 MET A CA 1
ATOM 1138 C C . MET A 1 148 ? -9.375 0.462 4.996 1.00 80.88 148 MET A C 1
ATOM 1140 O O . MET A 1 148 ? -9.426 -0.756 4.819 1.00 80.88 148 MET A O 1
ATOM 1144 N N . ILE A 1 149 ? -10.475 1.191 5.229 1.00 87.81 149 ILE A N 1
ATOM 1145 C CA . ILE A 1 149 ? -11.826 0.613 5.193 1.00 87.81 149 ILE A CA 1
ATOM 1146 C C . ILE A 1 149 ? -12.137 0.075 3.793 1.00 87.81 149 ILE A C 1
ATOM 1148 O O . ILE A 1 149 ? -12.632 -1.045 3.658 1.00 87.81 149 ILE A O 1
ATOM 1152 N N . HIS A 1 150 ? -11.824 0.842 2.746 1.00 85.44 150 HIS A N 1
ATOM 1153 C CA . HIS A 1 150 ? -12.045 0.413 1.367 1.00 85.44 150 HIS A CA 1
ATOM 1154 C C . HIS A 1 150 ? -11.203 -0.815 0.987 1.00 85.44 150 HIS A C 1
ATOM 1156 O O . HIS A 1 150 ? -11.726 -1.719 0.332 1.00 85.44 150 HIS A O 1
ATOM 1162 N N . GLU A 1 151 ? -9.937 -0.886 1.417 1.00 78.06 151 GLU A N 1
ATOM 1163 C CA . GLU A 1 151 ? -9.085 -2.069 1.212 1.00 78.06 151 GLU A CA 1
ATOM 1164 C C . GLU A 1 151 ? -9.706 -3.299 1.875 1.00 78.06 151 GLU A C 1
ATOM 1166 O O . GLU A 1 151 ? -9.905 -4.322 1.221 1.00 78.06 151 GLU A O 1
ATOM 1171 N N . TYR A 1 152 ? -10.085 -3.179 3.147 1.00 82.50 152 TYR A N 1
ATOM 1172 C CA . TYR A 1 152 ? -10.697 -4.276 3.882 1.00 82.50 152 TYR A CA 1
ATOM 1173 C C . TYR A 1 152 ? -11.998 -4.762 3.224 1.00 82.50 152 TYR A C 1
ATOM 1175 O O . TYR A 1 152 ? -12.166 -5.963 3.009 1.00 82.50 152 TYR A O 1
ATOM 1183 N N . LYS A 1 153 ? -12.888 -3.843 2.818 1.00 84.69 153 LYS A N 1
ATOM 1184 C CA . LYS A 1 153 ? -14.122 -4.187 2.088 1.00 84.69 153 LYS A CA 1
ATOM 1185 C C . LYS A 1 153 ? -13.828 -4.913 0.778 1.00 84.69 153 LYS A C 1
ATOM 1187 O O . LYS A 1 153 ? -14.454 -5.934 0.517 1.00 84.69 153 LYS A O 1
ATOM 1192 N N . SER A 1 154 ? -12.853 -4.441 -0.003 1.00 76.38 154 SER A N 1
ATOM 1193 C CA . SER A 1 154 ? -12.472 -5.092 -1.261 1.00 76.38 154 SER A CA 1
ATOM 1194 C C . SER A 1 154 ? -11.983 -6.526 -1.050 1.00 76.38 154 SER A C 1
ATOM 1196 O O . SER A 1 154 ? -12.302 -7.389 -1.863 1.00 76.38 154 SER A O 1
ATOM 1198 N N . ILE A 1 155 ? -11.238 -6.794 0.026 1.00 72.69 155 ILE A N 1
ATOM 1199 C CA . ILE A 1 155 ? -10.762 -8.149 0.335 1.00 72.69 155 ILE A CA 1
ATOM 1200 C C . ILE A 1 155 ? -11.938 -9.044 0.760 1.00 72.69 155 ILE A C 1
ATOM 1202 O O . ILE A 1 155 ? -12.106 -10.139 0.225 1.00 72.69 155 ILE A O 1
ATOM 1206 N N . VAL A 1 156 ? -12.798 -8.564 1.665 1.00 75.81 156 VAL A N 1
ATOM 1207 C CA . VAL A 1 156 ? -13.944 -9.335 2.186 1.00 75.81 156 VAL A CA 1
ATOM 1208 C C . VAL A 1 156 ? -15.004 -9.616 1.112 1.00 75.81 156 VAL A C 1
ATOM 1210 O O . VAL A 1 156 ? -15.613 -10.686 1.101 1.00 75.81 156 VAL A O 1
ATOM 1213 N N . GLU A 1 157 ? -15.251 -8.679 0.195 1.00 70.62 157 GLU A N 1
ATOM 1214 C CA . GLU A 1 157 ? -16.176 -8.875 -0.930 1.00 70.62 157 GLU A CA 1
ATOM 1215 C C . GLU A 1 157 ? -15.678 -9.944 -1.913 1.00 70.62 157 GLU A C 1
ATOM 1217 O O . GLU A 1 157 ? -16.483 -10.683 -2.481 1.00 70.62 157 GLU A O 1
ATOM 1222 N N . GLU A 1 158 ? -14.364 -10.090 -2.079 1.00 61.69 158 GLU A N 1
ATOM 1223 C CA . GLU A 1 158 ? -13.773 -11.087 -2.973 1.00 61.69 158 GLU A CA 1
ATOM 1224 C C . GLU A 1 158 ? -13.758 -12.499 -2.390 1.00 61.69 158 GLU A C 1
ATOM 1226 O O . GLU A 1 158 ? -13.978 -13.449 -3.143 1.00 61.69 158 GLU A O 1
ATOM 1231 N N . GLU A 1 159 ? -13.580 -12.647 -1.072 1.00 60.28 159 GLU A N 1
ATOM 1232 C CA . GLU A 1 159 ? -13.765 -13.933 -0.377 1.00 60.28 159 GLU A CA 1
ATOM 1233 C C . GLU A 1 159 ? -15.203 -14.463 -0.517 1.00 60.28 159 GLU A C 1
ATOM 1235 O O . GLU A 1 159 ? -15.442 -15.669 -0.438 1.00 60.28 159 GLU A O 1
ATOM 1240 N N . ARG A 1 160 ? -16.174 -13.569 -0.755 1.00 54.38 160 ARG A N 1
ATOM 1241 C CA . ARG A 1 160 ? -17.590 -13.914 -0.947 1.00 54.38 160 ARG A CA 1
ATOM 1242 C C . ARG A 1 160 ? -17.945 -14.348 -2.360 1.00 54.38 160 ARG A C 1
ATOM 1244 O O . ARG A 1 160 ? -19.036 -14.889 -2.534 1.00 54.38 160 ARG A O 1
ATOM 1251 N N . ILE A 1 161 ? -17.088 -14.119 -3.359 1.00 52.50 161 ILE A N 1
ATOM 1252 C CA . ILE A 1 161 ? -17.342 -14.607 -4.718 1.00 52.50 161 ILE A CA 1
ATOM 1253 C C . ILE A 1 161 ? -17.201 -16.132 -4.670 1.00 52.50 161 ILE A C 1
ATOM 1255 O O . ILE A 1 161 ? -16.083 -16.629 -4.508 1.00 52.50 161 ILE A O 1
ATOM 1259 N N . PRO A 1 162 ? -18.299 -16.902 -4.805 1.00 45.31 162 PRO A N 1
ATOM 1260 C CA . PRO A 1 162 ? -18.202 -18.348 -4.789 1.00 45.31 162 PRO A CA 1
ATOM 1261 C C . PRO A 1 162 ? -17.300 -18.766 -5.942 1.00 45.31 162 PRO A C 1
ATOM 1263 O O . PRO A 1 162 ? -17.400 -18.215 -7.042 1.00 45.31 162 PRO A O 1
ATOM 1266 N N . ILE A 1 163 ? -16.453 -19.768 -5.705 1.00 52.31 163 ILE A N 1
ATOM 1267 C CA . ILE A 1 163 ? -15.830 -20.537 -6.779 1.00 52.31 163 ILE A CA 1
ATOM 1268 C C . ILE A 1 163 ? -16.992 -21.026 -7.646 1.00 52.31 163 ILE A C 1
ATOM 1270 O O . ILE A 1 163 ? -17.690 -21.967 -7.273 1.00 52.31 163 ILE A O 1
ATOM 1274 N N . LEU A 1 164 ? -17.262 -20.331 -8.755 1.00 42.75 164 LEU A N 1
ATOM 1275 C CA . LEU A 1 164 ? -18.207 -20.778 -9.768 1.00 42.75 164 LEU A CA 1
ATOM 1276 C C . LEU A 1 164 ? -17.713 -22.158 -10.189 1.00 42.75 164 LEU A C 1
ATOM 1278 O O . LEU A 1 164 ? -16.634 -22.293 -10.764 1.00 42.75 164 LEU A O 1
ATOM 1282 N N . GLY A 1 165 ? -18.451 -23.168 -9.730 1.00 38.94 165 GLY A N 1
ATOM 1283 C CA . GLY A 1 165 ? -17.948 -24.512 -9.512 1.00 38.94 165 GLY A CA 1
ATOM 1284 C C . GLY A 1 165 ? -17.197 -25.079 -10.704 1.00 38.94 165 GLY A C 1
ATOM 1285 O O . GLY A 1 165 ? -17.699 -25.056 -11.822 1.00 38.94 165 GLY A O 1
ATOM 1286 N N . GLY A 1 166 ? -16.004 -25.613 -10.441 1.00 47.47 166 GLY A N 1
ATOM 1287 C CA . GLY A 1 166 ? -15.331 -26.588 -11.302 1.00 47.47 166 GLY A CA 1
ATOM 1288 C C . GLY A 1 166 ? -14.974 -26.151 -12.725 1.00 47.47 166 GLY A C 1
ATOM 1289 O O . G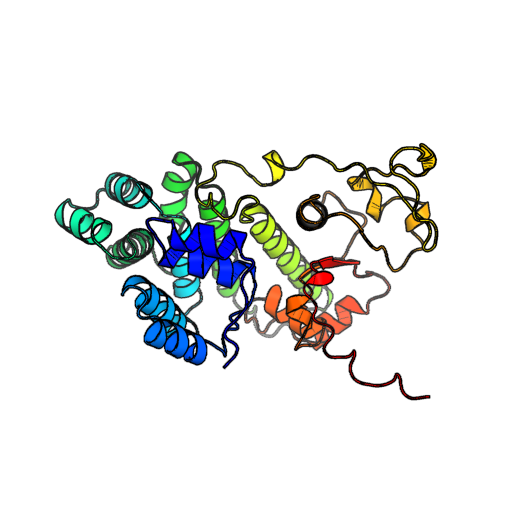LY A 1 166 ? -14.461 -26.978 -13.471 1.00 47.47 166 GLY A O 1
ATOM 1290 N N . ILE A 1 167 ? -15.208 -24.897 -13.120 1.00 52.22 167 ILE A N 1
ATOM 1291 C CA . ILE A 1 167 ? -14.731 -24.382 -14.401 1.00 52.22 167 ILE A CA 1
ATOM 1292 C C . ILE A 1 167 ? -13.294 -23.929 -14.184 1.00 52.22 167 ILE A C 1
ATOM 1294 O O . ILE A 1 167 ? -13.032 -22.997 -13.423 1.00 52.22 167 ILE A O 1
ATOM 1298 N N . GLU A 1 168 ? -12.367 -24.602 -14.855 1.00 55.56 168 GLU A N 1
ATOM 1299 C CA . GLU A 1 168 ? -10.964 -24.213 -14.931 1.00 55.56 168 GLU A CA 1
ATOM 1300 C C . GLU A 1 168 ? -10.877 -22.718 -15.291 1.00 55.56 168 GLU A C 1
ATOM 1302 O O . GLU A 1 168 ? -11.309 -22.283 -16.364 1.00 55.56 168 GLU A O 1
ATOM 1307 N N . ILE A 1 169 ? -10.402 -21.887 -14.356 1.00 66.94 169 ILE A N 1
ATOM 1308 C CA . ILE A 1 169 ? -10.232 -20.455 -14.610 1.00 66.94 169 ILE A CA 1
ATOM 1309 C C . ILE A 1 169 ? -9.139 -20.333 -15.672 1.00 66.94 169 ILE A C 1
ATOM 1311 O O . ILE A 1 169 ? -7.981 -20.646 -15.406 1.00 66.94 169 ILE A O 1
ATOM 1315 N N . THR A 1 170 ? -9.508 -19.876 -16.870 1.00 81.31 170 THR A N 1
ATOM 1316 C CA . THR A 1 170 ? -8.562 -19.651 -17.975 1.00 81.31 170 THR A CA 1
ATOM 1317 C C . THR A 1 170 ? -7.401 -18.761 -17.526 1.00 81.31 170 THR A C 1
ATOM 1319 O O . THR A 1 170 ? -7.636 -17.807 -16.778 1.00 81.31 170 THR A O 1
ATOM 1322 N N . ASP A 1 171 ? -6.199 -18.973 -18.067 1.00 83.56 171 ASP A N 1
ATOM 1323 C CA . ASP A 1 171 ? -5.017 -18.135 -17.794 1.00 83.56 171 ASP A CA 1
ATOM 1324 C C . ASP A 1 171 ? -5.302 -16.634 -17.923 1.00 83.56 171 ASP A C 1
ATOM 1326 O O . ASP A 1 171 ? -4.856 -15.837 -17.101 1.00 83.56 171 ASP A O 1
ATOM 1330 N N . LYS A 1 172 ? -6.108 -16.249 -18.921 1.00 85.81 172 LYS A N 1
ATOM 1331 C CA . LYS A 1 172 ? -6.524 -14.860 -19.140 1.00 85.81 172 LYS A CA 1
ATOM 1332 C C . LYS A 1 172 ? -7.234 -14.271 -17.917 1.00 85.81 172 LYS A C 1
ATOM 1334 O O . LYS A 1 172 ? -6.847 -13.211 -17.439 1.00 85.81 172 LYS A O 1
ATOM 1339 N N . ARG A 1 173 ? -8.235 -14.976 -17.381 1.00 85.31 173 ARG A N 1
ATOM 1340 C CA . ARG A 1 173 ? -8.980 -14.552 -16.183 1.00 85.31 173 ARG A CA 1
ATOM 1341 C C . ARG A 1 173 ? -8.100 -14.522 -14.938 1.00 85.31 173 ARG A C 1
ATOM 1343 O O . ARG A 1 173 ? -8.229 -13.607 -14.132 1.00 85.31 173 ARG A O 1
ATOM 1350 N N . LYS A 1 174 ? -7.195 -15.494 -14.782 1.00 88.38 174 LYS A N 1
ATOM 1351 C CA . LYS A 1 174 ? -6.226 -15.488 -13.678 1.00 88.38 174 LYS A CA 1
ATOM 1352 C C . LYS A 1 174 ? -5.294 -14.275 -13.760 1.00 88.38 174 LYS A C 1
ATOM 1354 O O . LYS A 1 174 ? -5.045 -13.637 -12.744 1.00 88.38 174 LYS A O 1
ATOM 1359 N N . ARG A 1 175 ? -4.831 -13.913 -14.959 1.00 89.81 175 ARG A N 1
ATOM 1360 C CA . ARG A 1 175 ? -4.011 -12.714 -15.173 1.00 89.81 175 ARG A CA 1
ATOM 1361 C C . ARG A 1 175 ? -4.783 -11.430 -14.893 1.00 89.81 175 ARG A C 1
ATOM 1363 O O . ARG A 1 175 ? -4.257 -10.557 -14.216 1.00 89.81 175 ARG A O 1
ATOM 1370 N N . GLU A 1 176 ? -6.010 -11.312 -15.394 1.00 88.88 176 GLU A N 1
ATOM 1371 C CA . GLU A 1 176 ? -6.882 -10.163 -15.108 1.00 88.88 176 GLU A CA 1
ATOM 1372 C C . GLU A 1 176 ? -7.071 -9.990 -13.598 1.00 88.88 176 GLU A C 1
ATOM 1374 O O . GLU A 1 176 ? -6.897 -8.891 -13.076 1.00 88.88 176 GLU A O 1
ATOM 1379 N N . PHE A 1 177 ? -7.329 -11.090 -12.888 1.00 86.44 177 PHE A N 1
ATOM 1380 C CA . PHE A 1 177 ? -7.420 -11.095 -11.433 1.00 86.44 177 PHE A CA 1
ATOM 1381 C C . PHE A 1 177 ? -6.098 -10.682 -10.763 1.00 86.44 177 PHE A C 1
ATOM 1383 O O . PHE A 1 177 ? -6.099 -9.825 -9.883 1.00 86.44 177 PHE A O 1
ATOM 1390 N N . PHE A 1 178 ? -4.958 -11.210 -11.218 1.00 90.38 178 PHE A N 1
ATOM 1391 C CA . PHE A 1 178 ? -3.641 -10.827 -10.702 1.00 90.38 178 PHE A CA 1
ATOM 1392 C C . PHE A 1 178 ? -3.364 -9.326 -10.873 1.00 90.38 178 PHE A C 1
ATOM 1394 O O . PHE A 1 178 ? -2.978 -8.660 -9.914 1.00 90.38 178 PHE A O 1
ATOM 1401 N N . VAL A 1 179 ? -3.631 -8.765 -12.057 1.00 91.56 179 VAL A N 1
ATOM 1402 C CA . VAL A 1 179 ? -3.490 -7.323 -12.314 1.00 91.56 179 VAL A CA 1
ATOM 1403 C C . VAL A 1 179 ? -4.406 -6.514 -11.395 1.00 91.56 179 VAL A C 1
ATOM 1405 O O . VAL A 1 179 ? -3.960 -5.523 -10.822 1.00 91.56 179 VAL A O 1
ATOM 1408 N N . GLN A 1 180 ? -5.648 -6.952 -11.178 1.00 87.88 180 GLN A N 1
ATOM 1409 C CA . GLN A 1 180 ? -6.558 -6.291 -10.240 1.00 87.88 180 GLN A CA 1
ATOM 1410 C C . GLN A 1 180 ? -6.023 -6.304 -8.802 1.00 87.88 180 GLN A C 1
ATOM 1412 O O . GLN A 1 180 ? -6.166 -5.298 -8.106 1.00 87.88 180 GLN A O 1
ATOM 1417 N N . CYS A 1 181 ? -5.397 -7.395 -8.344 1.00 86.44 181 CYS A N 1
ATOM 1418 C CA . CYS A 1 181 ? -4.743 -7.439 -7.030 1.00 86.44 181 CYS A CA 1
ATOM 1419 C C . CYS A 1 181 ? -3.619 -6.398 -6.928 1.00 86.44 181 CYS A C 1
ATOM 1421 O O . CYS A 1 181 ? -3.582 -5.623 -5.972 1.00 86.44 181 CYS A O 1
ATOM 1423 N N . LEU A 1 182 ? -2.749 -6.326 -7.943 1.00 91.00 182 LEU A N 1
ATOM 1424 C CA . LEU A 1 182 ? -1.663 -5.342 -8.001 1.00 91.00 182 LEU A CA 1
ATOM 1425 C C . LEU A 1 182 ? -2.202 -3.909 -7.940 1.00 91.00 182 LEU A C 1
ATOM 1427 O O . LEU A 1 182 ? -1.781 -3.119 -7.097 1.00 91.00 182 LEU A O 1
ATOM 1431 N N . GLN A 1 183 ? -3.168 -3.581 -8.802 1.00 91.19 183 GLN A N 1
ATOM 1432 C CA . GLN A 1 183 ? -3.746 -2.239 -8.887 1.00 91.19 183 GLN A CA 1
ATOM 1433 C C . GLN A 1 183 ? -4.385 -1.814 -7.563 1.00 91.19 183 GLN A C 1
ATOM 1435 O O . GLN A 1 183 ? -4.143 -0.702 -7.098 1.00 91.19 183 GLN A O 1
ATOM 1440 N N . ARG A 1 184 ? -5.158 -2.699 -6.923 1.00 84.81 184 ARG A N 1
ATOM 1441 C CA . ARG A 1 184 ? -5.799 -2.410 -5.633 1.00 84.81 184 ARG A CA 1
ATOM 1442 C C . ARG A 1 184 ? -4.787 -2.205 -4.519 1.00 84.81 184 ARG A C 1
ATOM 1444 O O . ARG A 1 184 ? -4.910 -1.237 -3.771 1.00 84.81 184 ARG A O 1
ATOM 1451 N N . LYS A 1 185 ? -3.778 -3.073 -4.422 1.00 84.38 185 LYS A N 1
ATOM 1452 C CA . LYS A 1 185 ? -2.774 -2.962 -3.362 1.00 84.38 185 LYS A CA 1
ATOM 1453 C C . LYS A 1 185 ? -1.914 -1.716 -3.528 1.00 84.38 185 LYS A C 1
ATOM 1455 O O . LYS A 1 185 ? -1.684 -1.022 -2.547 1.00 84.38 185 LYS A O 1
ATOM 1460 N N . ILE A 1 186 ? -1.493 -1.400 -4.754 1.00 88.88 186 ILE A N 1
ATOM 1461 C CA . ILE A 1 186 ? -0.752 -0.168 -5.059 1.00 88.88 186 ILE A CA 1
ATOM 1462 C C . ILE A 1 186 ? -1.601 1.060 -4.731 1.00 88.88 186 ILE A C 1
ATOM 1464 O O . ILE A 1 186 ? -1.102 1.992 -4.105 1.00 88.88 186 ILE A O 1
ATOM 1468 N N . LYS A 1 187 ? -2.883 1.052 -5.118 1.00 85.94 187 LYS A N 1
ATOM 1469 C CA . LYS A 1 187 ? -3.821 2.125 -4.788 1.00 85.94 187 LYS A CA 1
ATOM 1470 C C . LYS A 1 187 ? -3.920 2.326 -3.275 1.00 85.94 187 LYS A C 1
ATOM 1472 O O . LYS A 1 187 ? -3.691 3.438 -2.812 1.00 85.94 187 LYS A O 1
ATOM 1477 N N . SER A 1 188 ? -4.185 1.258 -2.519 1.00 78.19 188 SER A N 1
ATOM 1478 C CA . SER A 1 188 ? -4.284 1.336 -1.057 1.00 78.19 188 SER A CA 1
ATOM 1479 C C . SER A 1 188 ? -2.977 1.807 -0.428 1.00 78.19 188 SER A C 1
ATOM 1481 O O . SER A 1 188 ? -2.972 2.765 0.340 1.00 78.19 188 SER A O 1
ATOM 1483 N N . TRP A 1 189 ? -1.847 1.196 -0.795 1.00 79.88 189 TRP A N 1
ATOM 1484 C CA . TRP A 1 189 ? -0.529 1.603 -0.310 1.00 79.88 189 TRP A CA 1
ATOM 1485 C C . TRP A 1 189 ? -0.313 3.101 -0.509 1.00 79.88 189 TRP A C 1
ATOM 1487 O O . TRP A 1 189 ? 0.063 3.811 0.418 1.00 79.88 189 TRP A O 1
ATOM 1497 N N . TYR A 1 190 ? -0.569 3.598 -1.717 1.00 83.75 190 TYR A N 1
ATOM 1498 C CA . TYR A 1 190 ? -0.388 5.005 -2.033 1.00 83.75 190 TYR A CA 1
ATOM 1499 C C . TYR A 1 190 ? -1.349 5.912 -1.246 1.00 83.75 190 TYR A C 1
ATOM 1501 O O . TYR A 1 190 ? -0.924 6.938 -0.731 1.00 83.75 190 TYR A O 1
ATOM 1509 N N . GLU A 1 191 ? -2.623 5.546 -1.102 1.00 76.88 191 GLU A N 1
ATOM 1510 C CA . GLU A 1 191 ? -3.618 6.347 -0.367 1.00 76.88 191 GLU A CA 1
ATOM 1511 C C . GLU A 1 191 ? -3.389 6.353 1.156 1.00 76.88 191 GLU A C 1
ATOM 1513 O O . GLU A 1 191 ? -3.719 7.326 1.836 1.00 76.88 191 GLU A O 1
ATOM 1518 N N . THR A 1 192 ? -2.800 5.283 1.690 1.00 70.88 192 THR A N 1
ATOM 1519 C CA . THR A 1 192 ? -2.503 5.105 3.120 1.00 70.88 192 THR A CA 1
ATOM 1520 C C . THR A 1 192 ? -1.110 5.583 3.525 1.00 70.88 192 THR A C 1
ATOM 1522 O O . THR A 1 192 ? -0.857 5.769 4.717 1.00 70.88 192 THR A O 1
ATOM 1525 N N . MET A 1 193 ? -0.203 5.809 2.569 1.00 74.00 193 MET A N 1
ATOM 1526 C CA . MET A 1 193 ? 1.170 6.212 2.860 1.00 74.00 193 MET A CA 1
ATOM 1527 C C . MET A 1 193 ? 1.183 7.503 3.693 1.00 74.00 193 MET A C 1
ATOM 1529 O O . MET A 1 193 ? 0.462 8.463 3.414 1.00 74.00 193 MET A O 1
ATOM 1533 N N . THR A 1 194 ? 2.005 7.519 4.745 1.00 69.38 194 THR A N 1
ATOM 1534 C CA . THR A 1 194 ? 2.254 8.677 5.616 1.00 69.38 194 THR A CA 1
ATOM 1535 C C . THR A 1 194 ? 3.626 9.270 5.283 1.00 69.38 194 THR A C 1
ATOM 1537 O O . THR A 1 194 ? 4.616 8.842 5.878 1.00 69.38 194 THR A O 1
ATOM 1540 N N . PRO A 1 195 ? 3.738 10.273 4.388 1.00 66.62 195 PRO A N 1
ATOM 1541 C CA . PRO A 1 195 ? 5.026 10.913 4.096 1.00 66.62 195 PRO A CA 1
ATOM 1542 C C . PRO A 1 195 ? 5.662 11.565 5.329 1.00 66.62 195 PRO A C 1
ATOM 1544 O O . PRO A 1 195 ? 6.862 11.813 5.358 1.00 66.62 195 PRO A O 1
ATOM 1547 N N . VAL A 1 196 ? 4.843 11.845 6.346 1.00 69.56 196 VAL A N 1
ATOM 1548 C CA . VAL A 1 196 ? 5.247 12.384 7.643 1.00 69.56 196 VAL A CA 1
ATOM 1549 C C . VAL A 1 196 ? 4.800 11.394 8.732 1.00 69.56 196 VAL A C 1
ATOM 1551 O O . VAL A 1 196 ? 3.687 11.531 9.247 1.00 69.56 196 VAL A O 1
ATOM 1554 N N . PRO A 1 197 ? 5.617 10.379 9.077 1.00 59.16 197 PRO A N 1
ATOM 1555 C CA . PRO A 1 197 ? 5.220 9.267 9.954 1.00 59.16 197 PRO A CA 1
ATOM 1556 C C . PRO A 1 197 ? 4.700 9.683 11.338 1.00 59.16 197 PRO A C 1
ATOM 1558 O O . PRO A 1 197 ? 3.818 9.029 11.896 1.00 59.16 197 PRO A O 1
ATOM 1561 N N . TRP A 1 198 ? 5.187 10.805 11.879 1.00 60.09 198 TRP A N 1
ATOM 1562 C CA . TRP A 1 198 ? 4.752 11.362 13.168 1.00 60.09 198 TRP A CA 1
ATOM 1563 C C . TRP A 1 198 ? 3.441 12.166 13.095 1.00 60.09 198 TRP A C 1
ATOM 1565 O O . TRP A 1 198 ? 2.934 12.623 14.118 1.00 60.09 198 TRP A O 1
ATOM 1575 N N . ARG A 1 199 ? 2.857 12.346 11.903 1.00 60.94 199 ARG A N 1
ATOM 1576 C CA . ARG A 1 199 ? 1.534 12.958 11.708 1.00 60.94 199 ARG A CA 1
ATOM 1577 C C . ARG A 1 199 ? 0.581 11.958 11.045 1.00 60.94 199 ARG A C 1
ATOM 1579 O O . ARG A 1 199 ? 0.242 12.082 9.877 1.00 60.94 199 ARG A O 1
ATOM 1586 N N . LYS A 1 200 ? 0.113 10.964 11.800 1.00 56.03 200 LYS A N 1
ATOM 1587 C CA . LYS A 1 200 ? -0.783 9.899 11.291 1.00 56.03 200 LYS A CA 1
ATOM 1588 C C . LYS A 1 200 ? -2.247 10.317 11.087 1.00 56.03 200 LYS A C 1
ATOM 1590 O O . LYS A 1 200 ? -3.015 9.586 10.475 1.00 56.03 200 LYS A O 1
ATOM 1595 N N . SER A 1 201 ? -2.633 11.494 11.581 1.00 57.69 201 SER A N 1
ATOM 1596 C CA . SER A 1 201 ? -3.976 12.084 11.443 1.00 57.69 201 SER A CA 1
ATOM 1597 C C . SER A 1 201 ? -4.048 13.153 10.340 1.00 57.69 201 SER A C 1
ATOM 1599 O O . SER A 1 201 ? -4.851 14.087 10.403 1.00 57.69 201 SER A O 1
ATOM 1601 N N . CYS A 1 202 ? -3.169 13.061 9.337 1.00 58.34 202 CYS A N 1
ATOM 1602 C CA . CYS A 1 202 ? -3.106 14.020 8.239 1.00 58.34 202 CYS A CA 1
ATOM 1603 C C . CYS A 1 202 ? -4.387 14.032 7.396 1.00 58.34 202 CYS A C 1
ATOM 1605 O O . CYS A 1 202 ? -4.956 12.995 7.073 1.00 58.34 202 CYS A O 1
ATOM 1607 N N . LYS A 1 203 ? -4.779 15.238 6.972 1.00 63.81 203 LYS A N 1
ATOM 1608 C CA . LYS A 1 203 ? -5.935 15.493 6.096 1.00 63.81 203 LYS A CA 1
ATOM 1609 C C . LYS A 1 203 ? -5.587 15.481 4.604 1.00 63.81 203 LYS A C 1
ATOM 1611 O O . LYS A 1 203 ? -6.424 15.854 3.788 1.00 63.81 203 LYS A O 1
ATOM 1616 N N . TRP A 1 204 ? -4.342 15.163 4.263 1.00 64.06 204 TRP A N 1
ATOM 1617 C CA . TRP A 1 204 ? -3.809 15.285 2.908 1.00 64.06 204 TRP A CA 1
ATOM 1618 C C . TRP A 1 204 ? -3.763 13.918 2.245 1.00 64.06 204 TRP A C 1
ATOM 1620 O O . TRP A 1 204 ? -3.308 12.955 2.862 1.00 64.06 204 TRP A O 1
ATOM 1630 N N . SER A 1 205 ? -4.202 13.848 0.990 1.00 68.31 205 SER A N 1
ATOM 1631 C CA . SER A 1 205 ? -3.908 12.694 0.150 1.00 68.31 205 SER A CA 1
ATOM 1632 C C . SER A 1 205 ? -2.474 12.794 -0.367 1.00 68.31 205 SER A C 1
ATOM 1634 O O . SER A 1 205 ? -1.923 13.885 -0.527 1.00 68.31 205 SER A O 1
ATOM 1636 N N . VAL A 1 206 ? -1.857 11.657 -0.667 1.00 69.56 206 VAL A N 1
ATOM 1637 C CA . VAL A 1 206 ? -0.504 11.626 -1.242 1.00 69.56 206 VAL A CA 1
ATOM 1638 C C . VAL A 1 206 ? -0.466 12.344 -2.599 1.00 69.56 206 VAL A C 1
ATOM 1640 O O . VAL A 1 206 ? 0.514 13.024 -2.904 1.00 69.56 206 VAL A O 1
ATOM 1643 N N . SER A 1 207 ? -1.581 12.343 -3.338 1.00 70.12 207 SER A N 1
ATOM 1644 C CA . SER A 1 207 ? -1.746 13.132 -4.563 1.00 70.12 207 SER A CA 1
ATOM 1645 C C . SER A 1 207 ? -1.728 14.646 -4.348 1.00 70.12 207 SER A C 1
ATOM 1647 O O . SER A 1 207 ? -1.285 15.358 -5.244 1.00 70.12 207 SER A O 1
ATOM 1649 N N . ASP A 1 208 ? -2.160 15.145 -3.185 1.00 74.06 208 ASP A N 1
ATOM 1650 C CA . ASP A 1 208 ? -2.089 16.580 -2.859 1.00 74.06 208 ASP A CA 1
ATOM 1651 C C . ASP A 1 208 ? -0.660 17.018 -2.511 1.00 74.06 208 ASP A C 1
ATOM 1653 O O . ASP A 1 208 ? -0.319 18.196 -2.608 1.00 74.06 208 ASP A O 1
ATOM 1657 N N . LEU A 1 209 ? 0.172 16.070 -2.068 1.00 76.75 209 LEU A N 1
ATOM 1658 C CA . LEU A 1 209 ? 1.544 16.314 -1.624 1.00 76.75 209 LEU A CA 1
ATOM 1659 C C . LEU A 1 209 ? 2.570 16.106 -2.738 1.00 76.75 209 LEU A C 1
ATOM 1661 O O . LEU A 1 209 ? 3.690 16.611 -2.644 1.00 76.75 209 LEU A O 1
ATOM 1665 N N . PHE A 1 210 ? 2.219 15.343 -3.773 1.00 83.25 210 PHE A N 1
ATOM 1666 C CA . PHE A 1 210 ? 3.146 15.024 -4.842 1.00 83.25 210 PHE A CA 1
ATOM 1667 C C . PHE A 1 210 ? 3.484 16.257 -5.684 1.00 83.25 210 PHE A C 1
ATOM 1669 O O . PHE A 1 210 ? 2.637 16.831 -6.368 1.00 83.25 210 PHE A O 1
ATOM 1676 N N . VAL A 1 211 ? 4.769 16.604 -5.707 1.00 81.62 211 VAL A N 1
ATOM 1677 C CA . VAL A 1 211 ? 5.333 17.581 -6.637 1.00 81.62 211 VAL A CA 1
ATOM 1678 C C . VAL A 1 211 ? 6.290 16.840 -7.558 1.00 81.62 211 VAL A C 1
ATOM 1680 O O . VAL A 1 211 ? 7.171 16.119 -7.095 1.00 81.62 211 VAL A O 1
ATOM 1683 N N . GLY A 1 212 ? 6.107 17.005 -8.869 1.00 77.06 212 GLY A N 1
ATOM 1684 C CA . GLY A 1 212 ? 6.947 16.353 -9.869 1.00 77.06 212 GLY A CA 1
ATOM 1685 C C . GLY A 1 212 ? 8.417 16.729 -9.700 1.00 77.06 212 GLY A C 1
ATOM 1686 O O . GLY A 1 212 ? 8.773 17.905 -9.774 1.00 77.06 212 GLY A O 1
ATOM 1687 N N . SER A 1 213 ? 9.268 15.725 -9.510 1.00 71.75 213 SER A N 1
ATOM 1688 C CA . SER A 1 213 ? 10.711 15.920 -9.417 1.00 71.75 213 SER A CA 1
ATOM 1689 C C . SER A 1 213 ? 11.309 16.155 -10.802 1.00 71.75 213 SER A C 1
ATOM 1691 O O . SER A 1 213 ? 10.969 15.463 -11.769 1.00 71.75 213 SER A O 1
ATOM 1693 N N . GLY A 1 214 ? 12.234 17.112 -10.890 1.00 80.62 214 GLY A N 1
ATOM 1694 C CA . GLY A 1 214 ? 13.114 17.250 -12.047 1.00 80.62 214 GLY A CA 1
ATOM 1695 C C . GLY A 1 214 ? 14.153 16.135 -12.029 1.00 80.62 214 GLY A C 1
ATOM 1696 O O . GLY A 1 214 ? 14.909 16.017 -11.065 1.00 80.62 214 GLY A O 1
ATOM 1697 N N . LEU A 1 215 ? 14.180 15.309 -13.074 1.00 86.19 215 LEU A N 1
ATOM 1698 C CA . LEU A 1 215 ? 15.136 14.215 -13.197 1.00 86.19 215 LEU A CA 1
ATOM 1699 C C . LEU A 1 215 ? 16.229 14.584 -14.185 1.00 86.19 215 LEU A C 1
ATOM 1701 O O . LEU A 1 215 ? 16.010 15.338 -15.133 1.00 86.19 215 LEU A O 1
ATOM 1705 N N . ILE A 1 216 ? 17.414 14.032 -13.954 1.00 85.69 216 ILE A N 1
ATOM 1706 C CA . ILE A 1 216 ? 18.573 14.224 -14.813 1.00 85.69 216 ILE A CA 1
ATOM 1707 C C . ILE A 1 216 ? 19.035 12.847 -15.259 1.00 85.69 216 ILE A C 1
ATOM 1709 O O . ILE A 1 216 ? 19.457 12.034 -14.440 1.00 85.69 216 ILE A O 1
ATOM 1713 N N . LEU A 1 217 ? 18.963 12.595 -16.560 1.00 84.81 217 LEU A N 1
ATOM 1714 C CA . LEU A 1 217 ? 19.471 11.374 -17.157 1.00 84.81 217 LEU A CA 1
ATOM 1715 C C . LEU A 1 217 ? 20.999 11.431 -17.239 1.00 84.81 217 LEU A C 1
ATOM 1717 O O . LEU A 1 217 ? 21.573 12.344 -17.843 1.00 84.81 217 LEU A O 1
ATOM 1721 N N . THR A 1 218 ? 21.654 10.429 -16.663 1.00 79.19 218 THR A N 1
ATOM 1722 C CA . THR A 1 218 ? 23.104 10.237 -16.725 1.00 79.19 218 THR A CA 1
ATOM 1723 C C . THR A 1 218 ? 23.425 8.877 -17.334 1.00 79.19 218 THR A C 1
ATOM 1725 O O . THR A 1 218 ? 22.704 7.901 -17.150 1.00 79.19 218 THR A O 1
ATOM 1728 N N . GLU A 1 219 ? 24.524 8.809 -18.081 1.00 74.44 219 GLU A N 1
ATOM 1729 C CA . GLU A 1 219 ? 25.122 7.532 -18.470 1.00 74.44 219 GLU A CA 1
ATOM 1730 C C . GLU A 1 219 ? 26.058 7.077 -17.342 1.00 74.44 219 GLU A C 1
ATOM 1732 O O . GLU A 1 219 ? 26.664 7.917 -16.667 1.00 74.44 219 GLU A O 1
ATOM 1737 N N . SER A 1 220 ? 26.173 5.759 -17.141 1.00 60.09 220 SER A N 1
ATOM 1738 C CA . SER A 1 220 ? 26.677 5.051 -15.942 1.00 60.09 220 SER A CA 1
ATOM 1739 C C . SER A 1 220 ? 28.106 5.373 -15.458 1.00 60.09 220 SER A C 1
ATOM 1741 O O . SER A 1 220 ? 28.648 4.674 -14.605 1.00 60.09 220 SER A O 1
ATOM 1743 N N . LYS A 1 221 ? 28.749 6.429 -15.968 1.00 53.91 221 LYS A N 1
ATOM 1744 C CA . LYS A 1 221 ? 30.121 6.836 -15.628 1.00 53.91 221 LYS A CA 1
ATOM 1745 C C . LYS A 1 221 ? 30.329 8.333 -15.393 1.00 53.91 221 LYS A C 1
ATOM 1747 O O . LYS A 1 221 ? 31.429 8.718 -15.006 1.00 53.91 221 LYS A O 1
ATOM 1752 N N . SER A 1 222 ? 29.329 9.195 -15.586 1.00 55.72 222 SER A N 1
ATOM 1753 C CA . SER A 1 222 ? 29.508 10.638 -15.380 1.00 55.72 222 SER A CA 1
ATOM 1754 C C . SER A 1 222 ? 28.747 11.125 -14.150 1.00 55.72 222 SER A C 1
ATOM 1756 O O . SER A 1 222 ? 27.550 11.399 -14.233 1.00 55.72 222 SER A O 1
ATOM 1758 N N . LYS A 1 223 ? 29.446 11.300 -13.020 1.00 51.06 223 LYS A N 1
ATOM 1759 C CA . LYS A 1 223 ? 28.964 12.153 -11.922 1.00 51.06 223 LYS A CA 1
ATOM 1760 C C . LYS A 1 223 ? 28.940 13.596 -12.432 1.00 51.06 223 LYS A C 1
ATOM 1762 O O . LYS A 1 223 ? 29.934 14.309 -12.324 1.00 51.06 223 LYS A O 1
ATOM 1767 N N . ARG A 1 224 ? 27.849 14.007 -13.080 1.00 54.44 224 ARG A N 1
ATOM 1768 C CA . ARG A 1 224 ? 27.675 15.399 -13.510 1.00 54.44 224 ARG A CA 1
ATOM 1769 C C . ARG A 1 224 ? 27.244 16.244 -12.315 1.00 54.44 224 ARG A C 1
ATOM 1771 O O . ARG A 1 224 ? 26.393 15.842 -11.528 1.00 54.44 224 ARG A O 1
ATOM 1778 N N . SER A 1 225 ? 27.859 17.415 -12.189 1.00 53.16 225 SER A N 1
ATOM 1779 C CA . SER A 1 225 ? 27.425 18.471 -11.275 1.00 53.16 225 SER A CA 1
ATOM 1780 C C . SER A 1 225 ? 25.984 18.883 -11.606 1.00 53.16 225 SER A C 1
ATOM 1782 O O . SER A 1 225 ? 25.660 19.060 -12.779 1.00 53.16 225 SER A O 1
ATOM 1784 N N . ARG A 1 226 ? 25.134 19.089 -10.583 1.00 54.25 226 ARG A N 1
ATOM 1785 C CA . ARG A 1 226 ? 23.750 19.607 -10.717 1.00 54.25 226 ARG A CA 1
ATOM 1786 C C . ARG A 1 226 ? 23.671 20.948 -11.475 1.00 54.25 226 ARG A C 1
ATOM 1788 O O . ARG A 1 226 ? 22.587 21.321 -11.907 1.00 54.25 226 ARG A O 1
ATOM 1795 N N . LEU A 1 227 ? 24.786 21.672 -11.599 1.00 56.38 227 LEU A N 1
ATOM 1796 C CA . LEU A 1 227 ? 24.838 23.048 -12.101 1.00 56.38 227 LEU A CA 1
ATOM 1797 C C . LEU A 1 227 ? 25.074 23.158 -13.620 1.00 56.38 227 LEU A C 1
ATOM 1799 O O . LEU A 1 227 ? 24.756 24.199 -14.177 1.00 56.38 227 LEU A O 1
ATOM 1803 N N . ASP A 1 228 ? 25.550 22.098 -14.287 1.00 59.91 228 ASP A N 1
ATOM 1804 C CA . ASP A 1 228 ? 25.810 22.070 -15.740 1.00 59.91 228 ASP A CA 1
ATOM 1805 C C . ASP A 1 228 ? 25.169 20.828 -16.373 1.00 59.91 228 ASP A C 1
ATOM 1807 O O . ASP A 1 228 ? 25.819 19.825 -16.689 1.00 59.91 228 ASP A O 1
ATOM 1811 N N . VAL A 1 229 ? 23.845 20.872 -16.514 1.00 65.56 229 VAL A N 1
ATOM 1812 C CA . VAL A 1 229 ? 23.064 19.789 -17.115 1.00 65.56 229 VAL A CA 1
ATOM 1813 C C . VAL A 1 229 ? 22.454 20.282 -18.417 1.00 65.56 229 VAL A C 1
ATOM 1815 O O . VAL A 1 229 ? 21.624 21.189 -18.409 1.00 65.56 229 VAL A O 1
ATOM 1818 N N . ASP A 1 230 ? 22.848 19.654 -19.530 1.00 70.44 230 ASP A N 1
ATOM 1819 C CA . ASP A 1 230 ? 22.204 19.851 -20.832 1.00 70.44 230 ASP A CA 1
ATOM 1820 C C . ASP A 1 230 ? 20.688 19.650 -20.682 1.00 70.44 230 ASP A C 1
ATOM 1822 O O . ASP A 1 230 ? 20.238 18.648 -20.123 1.00 70.44 230 ASP A O 1
ATOM 1826 N N . GLU A 1 231 ? 19.902 20.597 -21.189 1.00 72.94 231 GLU A N 1
ATOM 1827 C CA . GLU A 1 231 ? 18.439 20.556 -21.189 1.00 72.94 231 GLU A CA 1
ATOM 1828 C C . GLU A 1 231 ? 17.897 19.235 -21.751 1.00 72.94 231 GLU A C 1
ATOM 1830 O O . GLU A 1 231 ? 16.917 18.702 -21.242 1.00 72.94 231 GLU A O 1
ATOM 1835 N N . LYS A 1 232 ? 18.596 18.632 -22.720 1.00 74.94 232 LYS A N 1
ATOM 1836 C CA . LYS A 1 232 ? 18.251 17.325 -23.307 1.00 74.94 232 LYS A CA 1
ATOM 1837 C C . LYS A 1 232 ? 18.387 16.147 -22.342 1.00 74.94 232 LYS A C 1
ATOM 1839 O O . LYS A 1 232 ? 17.932 15.050 -22.652 1.00 74.94 232 LYS A O 1
ATOM 1844 N N . CYS A 1 233 ? 19.075 16.334 -21.219 1.00 75.25 233 CYS A N 1
ATOM 1845 C CA . CYS A 1 233 ? 19.199 15.340 -20.157 1.00 75.25 233 CYS A CA 1
ATOM 1846 C C . CYS A 1 233 ? 18.153 15.545 -19.057 1.00 75.25 233 CYS A C 1
ATOM 1848 O O . CYS A 1 233 ? 18.034 14.682 -18.192 1.00 75.25 233 CYS A O 1
ATOM 1850 N N . LYS A 1 234 ? 17.402 16.654 -19.065 1.00 80.44 234 LYS A N 1
ATOM 1851 C CA . LYS A 1 234 ? 16.279 16.838 -18.147 1.00 80.44 234 LYS A CA 1
ATOM 1852 C C . LYS A 1 234 ? 15.133 15.940 -18.597 1.00 80.44 234 LYS A C 1
ATOM 1854 O O . LYS A 1 234 ? 14.741 15.959 -19.762 1.00 80.44 234 LYS A O 1
ATOM 1859 N N . VAL A 1 235 ? 14.615 15.152 -17.668 1.00 80.00 235 VAL A N 1
ATOM 1860 C CA . VAL A 1 235 ? 13.508 14.228 -17.909 1.00 80.00 235 VAL A CA 1
ATOM 1861 C C . VAL A 1 235 ? 12.401 14.559 -16.924 1.00 80.00 235 VAL A C 1
ATOM 1863 O O . VAL A 1 235 ? 12.642 14.752 -15.729 1.00 80.00 235 VAL A O 1
ATOM 1866 N N . GLU A 1 236 ? 11.173 14.646 -17.420 1.00 78.94 236 GLU A N 1
ATOM 1867 C CA . GLU A 1 236 ? 10.024 14.757 -16.535 1.00 78.94 236 GLU A CA 1
ATOM 1868 C C . GLU A 1 236 ? 9.750 13.412 -15.867 1.00 78.94 236 GLU A C 1
ATOM 1870 O O . GLU A 1 236 ? 9.834 12.357 -16.492 1.00 78.94 236 GLU A O 1
ATOM 1875 N N . THR A 1 237 ? 9.324 13.446 -14.607 1.00 74.31 237 THR A N 1
ATOM 1876 C CA . THR A 1 237 ? 8.921 12.256 -13.842 1.00 74.31 237 THR A CA 1
ATOM 1877 C C . THR A 1 237 ? 8.047 11.277 -14.641 1.00 74.31 237 THR A C 1
ATOM 1879 O O . THR A 1 237 ? 8.288 10.074 -14.649 1.00 74.31 237 THR A O 1
ATOM 1882 N N . LYS A 1 238 ? 7.022 11.788 -15.331 1.00 69.75 238 LYS A N 1
ATOM 1883 C CA . LYS A 1 238 ? 6.050 10.953 -16.055 1.00 69.75 238 LYS A CA 1
ATOM 1884 C C . LYS A 1 238 ? 6.640 10.304 -17.305 1.00 69.75 238 LYS A C 1
ATOM 1886 O O . LYS A 1 238 ? 6.062 9.364 -17.839 1.00 69.75 238 LYS A O 1
ATOM 1891 N N . GLN A 1 239 ? 7.779 10.807 -17.767 1.00 75.00 239 GLN A N 1
ATOM 1892 C CA . GLN A 1 239 ? 8.447 10.324 -18.960 1.00 75.00 239 GLN A CA 1
ATOM 1893 C C . GLN A 1 239 ? 9.421 9.190 -18.660 1.00 75.00 239 GLN A C 1
ATOM 1895 O O . GLN A 1 239 ? 9.815 8.539 -19.608 1.00 75.00 239 GLN A O 1
ATOM 1900 N N . ILE A 1 240 ? 9.771 8.878 -17.403 1.00 79.19 240 ILE A N 1
ATOM 1901 C CA . ILE A 1 240 ? 10.750 7.811 -17.084 1.00 79.19 240 ILE A CA 1
ATOM 1902 C C . ILE A 1 240 ? 10.486 6.521 -17.877 1.00 79.19 240 ILE A C 1
ATOM 1904 O O . ILE A 1 240 ? 11.425 5.890 -18.349 1.00 79.19 240 ILE A O 1
ATOM 1908 N N . ILE A 1 241 ? 9.211 6.164 -18.056 1.00 72.38 241 ILE A N 1
ATOM 1909 C CA . ILE A 1 241 ? 8.810 4.932 -18.743 1.00 72.38 241 ILE A CA 1
ATOM 1910 C C . ILE A 1 241 ? 8.644 5.117 -20.260 1.00 72.38 241 ILE A C 1
ATOM 1912 O O . ILE A 1 241 ? 8.886 4.191 -21.026 1.00 72.38 241 ILE A O 1
ATOM 1916 N N . SER A 1 242 ? 8.237 6.301 -20.722 1.00 72.88 242 SER A N 1
ATOM 1917 C CA . SER A 1 242 ? 7.966 6.565 -22.144 1.00 72.88 242 SER A CA 1
ATOM 1918 C C . SER A 1 242 ? 9.121 7.245 -22.883 1.00 72.88 242 SER A C 1
ATOM 1920 O O . SER A 1 242 ? 9.069 7.391 -24.106 1.00 72.88 242 SER A O 1
ATOM 1922 N N . TYR A 1 243 ? 10.161 7.668 -22.165 1.00 79.62 243 TYR A N 1
ATOM 1923 C CA . TYR A 1 243 ? 11.268 8.437 -22.707 1.00 79.62 243 TYR A CA 1
ATOM 1924 C C . TYR A 1 243 ? 12.080 7.584 -23.676 1.00 79.62 243 TYR A C 1
ATOM 1926 O O . TYR A 1 243 ? 12.608 6.539 -23.309 1.00 79.62 243 TYR A O 1
ATOM 1934 N N . GLU A 1 244 ? 12.212 8.055 -24.916 1.00 76.94 244 GLU A N 1
ATOM 1935 C CA . GLU A 1 244 ? 12.786 7.285 -26.027 1.00 76.94 244 GLU A CA 1
ATOM 1936 C C . GLU A 1 244 ? 14.166 6.700 -25.700 1.00 76.94 244 GLU A C 1
ATOM 1938 O O . GLU A 1 244 ? 14.439 5.543 -26.000 1.00 76.94 244 GLU A O 1
ATOM 1943 N N . ARG A 1 245 ? 15.017 7.475 -25.013 1.00 76.56 245 ARG A N 1
ATOM 1944 C CA . ARG A 1 245 ? 16.378 7.052 -24.639 1.00 76.56 245 ARG A CA 1
ATOM 1945 C C . ARG A 1 245 ? 16.412 5.960 -23.568 1.00 76.56 245 ARG A C 1
ATOM 1947 O O . ARG A 1 245 ? 17.462 5.367 -23.370 1.00 76.56 245 ARG A O 1
ATOM 1954 N N . LEU A 1 246 ? 15.305 5.739 -22.864 1.00 79.69 246 LEU A N 1
ATOM 1955 C CA . LEU A 1 246 ? 15.164 4.711 -21.834 1.00 79.69 246 LEU A CA 1
ATOM 1956 C C . LEU A 1 246 ? 14.393 3.484 -22.334 1.00 79.69 246 LEU A C 1
ATOM 1958 O O . LEU A 1 246 ? 14.423 2.455 -21.672 1.00 79.69 246 LEU A O 1
ATOM 1962 N N . LYS A 1 247 ? 13.749 3.544 -23.510 1.00 77.31 247 LYS A N 1
ATOM 1963 C CA . LYS A 1 247 ? 12.930 2.436 -24.036 1.00 77.31 247 LYS A CA 1
ATOM 1964 C C . LYS A 1 247 ? 13.708 1.138 -24.252 1.00 77.31 247 LYS A C 1
ATOM 1966 O O . LYS A 1 247 ? 13.128 0.064 -24.146 1.00 77.31 247 LYS A O 1
ATOM 1971 N N . SER A 1 248 ? 14.994 1.231 -24.591 1.00 79.44 248 SER A N 1
ATOM 1972 C CA . SER A 1 248 ? 15.871 0.067 -24.775 1.00 79.44 248 SER A CA 1
ATOM 1973 C C . SER A 1 248 ? 16.497 -0.436 -23.477 1.00 79.44 248 SER A C 1
ATOM 1975 O O . SER A 1 248 ? 17.088 -1.515 -23.469 1.00 79.44 248 SER A O 1
ATOM 1977 N N . GLU A 1 249 ? 16.408 0.336 -22.395 1.00 84.88 249 GLU A N 1
ATOM 1978 C CA . GLU A 1 249 ? 17.087 0.021 -21.147 1.00 84.88 249 GLU A CA 1
ATOM 1979 C C . GLU A 1 249 ? 16.253 -0.947 -20.314 1.00 84.88 249 GLU A C 1
ATOM 1981 O O . GLU A 1 249 ? 15.119 -0.673 -19.931 1.00 84.88 249 GLU A O 1
ATOM 1986 N N . THR A 1 250 ? 16.845 -2.088 -19.971 1.00 85.56 250 THR A N 1
ATOM 1987 C CA . THR A 1 250 ? 16.197 -3.092 -19.117 1.00 85.56 250 THR A CA 1
ATOM 1988 C C . THR A 1 250 ? 16.380 -2.802 -17.628 1.00 85.56 250 THR A C 1
ATOM 1990 O O . THR A 1 250 ? 15.809 -3.491 -16.785 1.00 85.56 250 THR A O 1
ATOM 1993 N N . ARG A 1 251 ? 17.233 -1.830 -17.277 1.00 87.62 251 ARG A N 1
ATOM 1994 C CA . ARG A 1 251 ? 17.522 -1.441 -15.895 1.00 87.62 251 ARG A CA 1
ATOM 1995 C C . ARG A 1 251 ? 17.752 0.061 -15.807 1.00 87.62 251 ARG A C 1
ATOM 1997 O O . ARG A 1 251 ? 18.707 0.581 -16.371 1.00 87.62 251 ARG A O 1
ATOM 2004 N N . ILE A 1 252 ? 16.921 0.722 -15.010 1.00 87.62 252 ILE A N 1
ATOM 2005 C CA . ILE A 1 252 ? 17.027 2.146 -14.696 1.00 87.62 252 ILE A CA 1
ATOM 2006 C C . ILE A 1 252 ? 17.312 2.263 -13.202 1.00 87.62 252 ILE A C 1
ATOM 2008 O O . ILE A 1 252 ? 16.636 1.630 -12.393 1.00 87.62 252 ILE A O 1
ATOM 2012 N N . ILE A 1 253 ? 18.323 3.050 -12.838 1.00 88.50 253 ILE A N 1
ATOM 2013 C CA . ILE A 1 253 ? 18.671 3.313 -11.440 1.00 88.50 253 ILE A CA 1
ATOM 2014 C C . ILE A 1 253 ? 18.274 4.751 -11.126 1.00 88.50 253 ILE A C 1
ATOM 2016 O O . ILE A 1 253 ? 18.728 5.686 -11.785 1.00 88.50 253 ILE A O 1
ATOM 2020 N N . LEU A 1 254 ? 17.419 4.917 -10.120 1.00 87.94 254 LEU A N 1
ATOM 2021 C CA . LEU A 1 254 ? 17.049 6.224 -9.598 1.00 87.94 254 LEU A CA 1
ATOM 2022 C C . LEU A 1 254 ? 17.963 6.571 -8.421 1.00 87.94 254 LEU A C 1
ATOM 2024 O O . LEU A 1 254 ? 17.793 6.061 -7.315 1.00 87.94 254 LEU A O 1
ATOM 2028 N N . GLU A 1 255 ? 18.922 7.458 -8.658 1.00 86.50 255 GLU A N 1
ATOM 2029 C CA . GLU A 1 255 ? 19.846 7.928 -7.627 1.00 86.50 255 GLU A CA 1
ATOM 2030 C C . GLU A 1 255 ? 19.414 9.281 -7.059 1.00 86.50 255 GLU A C 1
ATOM 2032 O O . GLU A 1 255 ? 18.869 10.142 -7.752 1.00 86.50 255 GLU A O 1
ATOM 2037 N N . GLY A 1 256 ? 19.689 9.493 -5.775 1.00 85.81 256 GLY A N 1
ATOM 2038 C CA . GLY A 1 256 ? 19.435 10.764 -5.114 1.00 85.81 256 GLY A CA 1
ATOM 2039 C C . GLY A 1 256 ? 19.669 10.688 -3.614 1.00 85.81 256 GLY A C 1
ATOM 2040 O O . GLY A 1 256 ? 19.639 9.605 -3.024 1.00 85.81 256 GLY A O 1
ATOM 2041 N N . ASP A 1 257 ? 19.874 11.853 -3.009 1.00 84.69 257 ASP A N 1
ATOM 2042 C CA . ASP A 1 257 ? 20.121 11.994 -1.574 1.00 84.69 257 ASP A CA 1
ATOM 2043 C C . ASP A 1 257 ? 18.962 11.392 -0.737 1.00 84.69 257 ASP A C 1
ATOM 2045 O O . ASP A 1 257 ? 17.814 11.338 -1.200 1.00 84.69 257 ASP A O 1
ATOM 2049 N N . PRO A 1 258 ? 19.212 10.908 0.491 1.00 83.00 258 PRO A N 1
ATOM 2050 C CA . PRO A 1 258 ? 18.143 10.510 1.406 1.00 83.00 258 PRO A CA 1
ATOM 2051 C C . PRO A 1 258 ? 17.108 11.631 1.581 1.00 83.00 258 PRO A C 1
ATOM 2053 O O . PRO A 1 258 ? 17.458 12.807 1.658 1.00 83.00 258 PRO A O 1
ATOM 2056 N N . GLY A 1 259 ? 15.821 11.278 1.595 1.00 82.81 259 GLY A N 1
ATOM 2057 C CA . GLY A 1 259 ? 14.733 12.255 1.712 1.00 82.81 259 GLY A CA 1
ATOM 2058 C C . GLY A 1 259 ? 14.420 13.065 0.444 1.00 82.81 259 GLY A C 1
ATOM 2059 O O . GLY A 1 259 ? 13.498 13.872 0.470 1.00 82.81 259 GLY A O 1
ATOM 2060 N N . CYS A 1 260 ? 15.097 12.837 -0.692 1.00 84.69 260 CYS A N 1
ATOM 2061 C CA . CYS A 1 260 ? 14.801 13.561 -1.941 1.00 84.69 260 CYS A CA 1
ATOM 2062 C C . CYS A 1 260 ? 13.495 13.132 -2.646 1.00 84.69 260 CYS A C 1
ATOM 2064 O O . CYS A 1 260 ? 13.155 13.682 -3.692 1.00 84.69 260 CYS A O 1
ATOM 2066 N N . GLY A 1 261 ? 12.775 12.145 -2.098 1.00 86.56 261 GLY A N 1
ATOM 2067 C CA . GLY A 1 261 ? 11.479 11.697 -2.615 1.00 86.56 261 GLY A CA 1
ATOM 2068 C C . GLY A 1 261 ? 11.515 10.514 -3.590 1.00 86.56 261 GLY A C 1
ATOM 2069 O O . GLY A 1 261 ? 10.556 10.343 -4.334 1.00 86.56 261 GLY A O 1
ATOM 2070 N N . LYS A 1 262 ? 12.564 9.674 -3.594 1.00 88.81 262 LYS A N 1
ATOM 2071 C CA . LYS A 1 262 ? 12.657 8.476 -4.467 1.00 88.81 262 LYS A CA 1
ATOM 2072 C C . LYS A 1 262 ? 11.459 7.528 -4.314 1.00 88.81 262 LYS A C 1
ATOM 2074 O O . LYS A 1 262 ? 10.748 7.282 -5.285 1.00 88.81 262 LYS A O 1
ATOM 2079 N N . THR A 1 263 ? 11.173 7.089 -3.088 1.00 87.75 263 THR A N 1
ATOM 2080 C CA . THR A 1 263 ? 10.010 6.245 -2.769 1.00 87.75 263 THR A CA 1
ATOM 2081 C C . THR A 1 263 ? 8.696 6.901 -3.187 1.00 87.75 263 THR A C 1
ATOM 2083 O O . THR A 1 263 ? 7.829 6.247 -3.763 1.00 87.75 263 THR A O 1
ATOM 2086 N N . MET A 1 264 ? 8.556 8.211 -2.956 1.00 87.75 264 MET A N 1
ATOM 2087 C CA . MET A 1 264 ? 7.368 8.976 -3.348 1.00 87.75 264 MET A CA 1
ATOM 2088 C C . MET A 1 264 ? 7.187 8.986 -4.874 1.00 87.75 264 MET A C 1
ATOM 2090 O O . MET A 1 264 ? 6.085 8.767 -5.367 1.00 87.75 264 MET A O 1
ATOM 2094 N N . LEU A 1 265 ? 8.274 9.182 -5.624 1.00 89.50 265 LEU A N 1
ATOM 2095 C CA . LEU A 1 265 ? 8.287 9.154 -7.085 1.00 89.50 265 LEU A CA 1
ATOM 2096 C C . LEU A 1 265 ? 7.852 7.791 -7.637 1.00 89.50 265 LEU A C 1
ATOM 2098 O O . LEU A 1 265 ? 6.993 7.720 -8.514 1.00 89.50 265 LEU A O 1
ATOM 2102 N N . MET A 1 266 ? 8.431 6.710 -7.111 1.00 89.94 266 MET A N 1
ATOM 2103 C CA . MET A 1 266 ? 8.105 5.343 -7.528 1.00 89.94 266 MET A CA 1
ATOM 2104 C C . MET A 1 266 ? 6.664 4.974 -7.168 1.00 89.94 266 MET A C 1
ATOM 2106 O O . MET A 1 266 ? 5.953 4.394 -7.989 1.00 89.94 266 MET A O 1
ATOM 2110 N N . SER A 1 267 ? 6.208 5.376 -5.980 1.00 89.50 267 SER A N 1
ATOM 2111 C CA . SER A 1 267 ? 4.832 5.160 -5.521 1.00 89.50 267 SER A CA 1
ATOM 2112 C C . SER A 1 267 ? 3.826 5.927 -6.382 1.00 89.50 267 SER A C 1
ATOM 2114 O O . SER A 1 267 ? 2.806 5.365 -6.768 1.00 89.50 267 SER A O 1
ATOM 2116 N N . GLN A 1 268 ? 4.130 7.176 -6.758 1.00 89.81 268 GLN A N 1
ATOM 2117 C CA . GLN A 1 268 ? 3.314 7.962 -7.689 1.00 89.81 268 GLN A CA 1
ATOM 2118 C C . GLN A 1 268 ? 3.181 7.276 -9.049 1.00 89.81 268 GLN A C 1
ATOM 2120 O O . GLN A 1 268 ? 2.085 7.196 -9.599 1.00 89.81 268 GLN A O 1
ATOM 2125 N N . LEU A 1 269 ? 4.293 6.785 -9.596 1.00 89.88 269 LEU A N 1
ATOM 2126 C CA . LEU A 1 269 ? 4.325 6.128 -10.899 1.00 89.88 269 LEU A CA 1
ATOM 2127 C C . LEU A 1 269 ? 3.480 4.847 -10.900 1.00 89.88 269 LEU A C 1
ATOM 2129 O O . LEU A 1 269 ? 2.670 4.625 -11.800 1.00 89.88 269 LEU A O 1
ATOM 2133 N N . ALA A 1 270 ? 3.625 4.043 -9.847 1.00 92.31 270 ALA A N 1
ATOM 2134 C CA . ALA A 1 270 ? 2.817 2.854 -9.623 1.00 92.31 270 ALA A CA 1
ATOM 2135 C C . ALA A 1 270 ? 1.326 3.203 -9.475 1.00 92.31 270 ALA A C 1
ATOM 2137 O O . ALA A 1 270 ? 0.467 2.558 -10.080 1.00 92.31 270 ALA A O 1
ATOM 2138 N N . TYR A 1 271 ? 1.009 4.253 -8.715 1.00 91.56 271 TYR A N 1
ATOM 2139 C CA . TYR A 1 271 ? -0.360 4.722 -8.536 1.00 91.56 271 TYR A CA 1
ATOM 2140 C C . TYR A 1 271 ? -0.985 5.177 -9.856 1.00 91.56 271 TYR A C 1
ATOM 2142 O O . TYR A 1 271 ? -2.090 4.748 -10.187 1.00 91.56 271 TYR A O 1
ATOM 2150 N N . ASP A 1 272 ? -0.276 5.968 -10.659 1.00 90.56 272 ASP A N 1
ATOM 2151 C CA . ASP A 1 272 ? -0.757 6.407 -11.969 1.00 90.56 272 ASP A CA 1
ATOM 2152 C C . ASP A 1 272 ? -1.028 5.217 -12.909 1.00 90.56 272 ASP A C 1
ATOM 2154 O O . ASP A 1 272 ? -2.044 5.218 -13.611 1.00 90.56 272 ASP A O 1
ATOM 2158 N N . TRP A 1 273 ? -0.204 4.162 -12.864 1.00 92.25 273 TRP A N 1
ATOM 2159 C CA . TRP A 1 273 ? -0.503 2.893 -13.540 1.00 92.25 273 TRP A CA 1
ATOM 2160 C C . TRP A 1 273 ? -1.776 2.228 -13.004 1.00 92.25 273 TRP A C 1
ATOM 2162 O O . TRP A 1 273 ? -2.635 1.835 -13.795 1.00 92.25 273 TRP A O 1
ATOM 2172 N N . SER A 1 274 ? -1.941 2.155 -11.679 1.00 91.50 274 SER A N 1
ATOM 2173 C CA . SER A 1 274 ? -3.126 1.547 -11.053 1.00 91.50 274 SER A CA 1
ATOM 2174 C C . SER A 1 274 ? -4.437 2.236 -11.443 1.00 91.50 274 SER A C 1
ATOM 2176 O O . SER A 1 274 ? -5.481 1.594 -11.506 1.00 91.50 274 SER A O 1
ATOM 2178 N N . GLN A 1 275 ? -4.370 3.536 -11.745 1.00 90.06 275 GLN A N 1
ATOM 2179 C CA . GLN A 1 275 ? -5.496 4.354 -12.194 1.00 90.06 275 GLN A CA 1
ATOM 2180 C C . GLN A 1 275 ? -5.660 4.366 -13.726 1.00 90.06 275 GLN A C 1
ATOM 2182 O O . GLN A 1 275 ? -6.451 5.144 -14.254 1.00 90.06 275 GLN A O 1
ATOM 2187 N N . GLY A 1 276 ? -4.897 3.550 -14.461 1.00 88.69 276 GLY A N 1
ATOM 2188 C CA . GLY A 1 276 ? -4.983 3.447 -15.919 1.00 88.69 276 GLY A CA 1
ATOM 2189 C C . GLY A 1 276 ? -4.368 4.620 -16.689 1.00 88.69 276 GLY A C 1
ATOM 2190 O O . GLY A 1 276 ? -4.565 4.716 -17.898 1.00 88.69 276 GLY A O 1
ATOM 2191 N N . LYS A 1 277 ? -3.600 5.504 -16.035 1.00 88.81 277 LYS A N 1
ATOM 2192 C CA . LYS A 1 277 ? -2.948 6.651 -16.699 1.00 88.81 277 LYS A CA 1
ATOM 2193 C C . LYS A 1 277 ? -1.711 6.252 -17.511 1.00 88.81 277 LYS A C 1
ATOM 2195 O O . LYS A 1 277 ? -1.228 7.052 -18.305 1.00 88.81 277 LYS A O 1
ATOM 2200 N N . LEU A 1 278 ? -1.204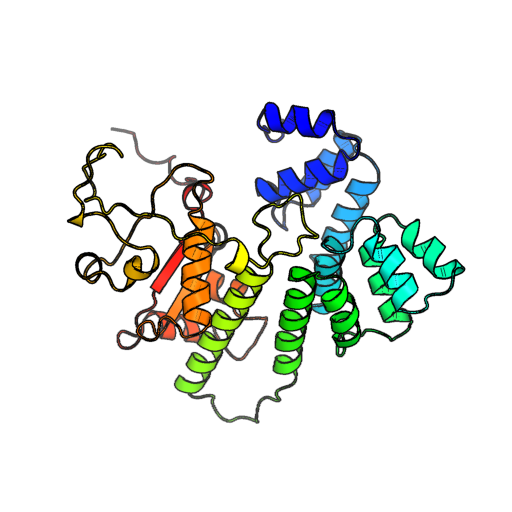 5.034 -17.311 1.00 86.06 278 LEU A N 1
ATOM 2201 C CA . LEU A 1 278 ? -0.052 4.462 -18.016 1.00 86.06 278 LEU A CA 1
ATOM 2202 C C . LEU A 1 278 ? -0.486 3.237 -18.840 1.00 86.06 278 LEU A C 1
ATOM 2204 O O . LEU A 1 278 ? -0.076 2.111 -18.568 1.00 86.06 278 LEU A O 1
ATOM 2208 N N . SER A 1 279 ? -1.350 3.460 -19.836 1.00 81.94 279 SER A N 1
ATOM 2209 C CA . SER A 1 279 ? -2.019 2.415 -20.638 1.00 81.94 279 SER A CA 1
ATOM 2210 C C . SER A 1 279 ? -1.083 1.497 -21.433 1.00 81.94 279 SER A C 1
ATOM 2212 O O . SER A 1 279 ? -1.463 0.376 -21.804 1.00 81.94 279 SER A O 1
ATOM 2214 N N . ASP A 1 280 ? 0.128 1.975 -21.705 1.00 83.62 280 ASP A N 1
ATOM 2215 C CA . ASP A 1 280 ? 1.155 1.237 -22.442 1.00 83.62 280 ASP A CA 1
ATOM 2216 C C . ASP A 1 280 ? 1.771 0.123 -21.586 1.00 83.62 280 ASP A C 1
ATOM 2218 O O . ASP A 1 280 ? 2.228 -0.891 -22.110 1.00 83.62 280 ASP A O 1
ATOM 2222 N N . ILE A 1 281 ? 1.702 0.256 -20.259 1.00 88.06 281 ILE A N 1
ATOM 2223 C CA . ILE A 1 281 ? 2.241 -0.718 -19.314 1.00 88.06 281 ILE A CA 1
ATOM 2224 C C . ILE A 1 281 ? 1.145 -1.708 -18.938 1.00 88.06 281 ILE A C 1
ATOM 2226 O O . ILE A 1 281 ? 0.186 -1.379 -18.238 1.00 88.06 281 ILE A O 1
ATOM 2230 N N . LYS A 1 282 ? 1.293 -2.956 -19.381 1.00 90.38 282 LYS A N 1
ATOM 2231 C CA . LYS A 1 282 ? 0.305 -4.009 -19.100 1.00 90.38 282 LYS A CA 1
ATOM 2232 C C . LYS A 1 282 ? 0.445 -4.613 -17.708 1.00 90.38 282 LYS A C 1
ATOM 2234 O O . LYS A 1 282 ? -0.554 -5.033 -17.132 1.00 90.38 282 LYS A O 1
ATOM 2239 N N . LEU A 1 283 ? 1.662 -4.633 -17.174 1.00 93.12 283 LEU A N 1
ATOM 2240 C CA . LEU A 1 283 ? 1.977 -5.236 -15.888 1.00 93.12 283 LEU A CA 1
ATOM 2241 C C . LEU A 1 283 ? 3.070 -4.424 -15.191 1.00 93.12 283 LEU A C 1
ATOM 2243 O O . LEU A 1 283 ? 4.181 -4.317 -15.708 1.00 93.12 283 LEU A O 1
ATOM 2247 N N . LEU A 1 284 ? 2.748 -3.858 -14.028 1.00 94.00 284 LEU A N 1
ATOM 2248 C CA . LEU A 1 284 ? 3.681 -3.119 -13.181 1.00 94.00 284 LEU A CA 1
ATOM 2249 C C . LEU A 1 284 ? 3.596 -3.641 -11.753 1.00 94.00 284 LEU A C 1
ATOM 2251 O O . LEU A 1 284 ? 2.510 -3.850 -11.218 1.00 94.00 284 LEU A O 1
ATOM 2255 N N . ILE A 1 285 ? 4.755 -3.842 -11.140 1.00 94.56 285 ILE A N 1
ATOM 2256 C CA . ILE A 1 285 ? 4.883 -4.388 -9.794 1.00 94.56 285 ILE A CA 1
ATOM 2257 C C . ILE A 1 285 ? 5.833 -3.484 -9.021 1.00 94.56 285 ILE A C 1
ATOM 2259 O O . ILE A 1 285 ? 6.989 -3.328 -9.408 1.00 94.56 285 ILE A O 1
ATOM 2263 N N . LEU A 1 286 ? 5.347 -2.899 -7.928 1.00 93.19 286 LEU A N 1
ATOM 2264 C CA . LEU A 1 286 ? 6.164 -2.152 -6.975 1.00 93.19 286 LEU A CA 1
ATOM 2265 C C . LEU A 1 286 ? 6.515 -3.056 -5.795 1.00 93.19 286 LEU A C 1
ATOM 2267 O O . LEU A 1 286 ? 5.627 -3.539 -5.106 1.00 93.19 286 LEU A O 1
ATOM 2271 N N . LEU A 1 287 ? 7.788 -3.304 -5.535 1.00 89.88 287 LEU A N 1
ATOM 2272 C CA . LEU A 1 287 ? 8.187 -4.163 -4.431 1.00 89.88 287 LEU A CA 1
ATOM 2273 C C . LEU A 1 287 ? 9.285 -3.488 -3.610 1.00 89.88 287 LEU A C 1
ATOM 2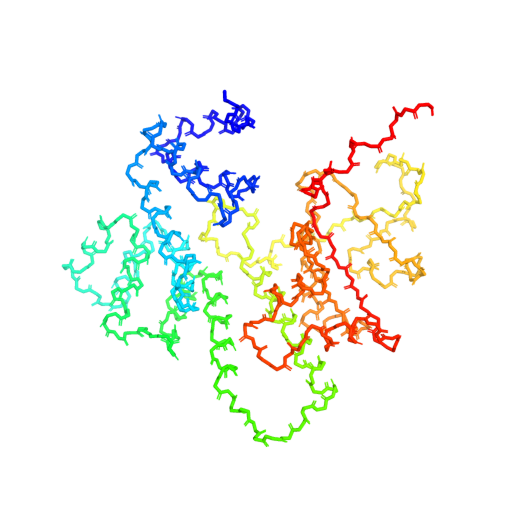275 O O . LEU A 1 287 ? 10.357 -3.201 -4.147 1.00 89.88 287 LEU A O 1
ATOM 2279 N N . PRO A 1 288 ? 9.057 -3.251 -2.309 1.00 85.25 288 PRO A N 1
ATOM 2280 C CA . PRO A 1 288 ? 10.142 -2.899 -1.410 1.00 85.25 288 PRO A CA 1
ATOM 2281 C C . PRO A 1 288 ? 11.129 -4.072 -1.343 1.00 85.25 288 PRO A C 1
ATOM 2283 O O . PRO A 1 288 ? 10.742 -5.205 -1.046 1.00 85.25 288 PRO A O 1
ATOM 2286 N N . LEU A 1 289 ? 12.405 -3.816 -1.622 1.00 83.38 289 LEU A N 1
ATOM 2287 C CA . LEU A 1 289 ? 13.453 -4.833 -1.764 1.00 83.38 289 LEU A CA 1
ATOM 2288 C C . LEU A 1 289 ? 13.632 -5.693 -0.515 1.00 83.38 289 LEU A C 1
ATOM 2290 O O . LEU A 1 289 ? 14.008 -6.861 -0.619 1.00 83.38 289 LEU A O 1
ATOM 2294 N N . LYS A 1 290 ? 13.281 -5.167 0.657 1.00 74.62 290 LYS A N 1
ATOM 2295 C CA . LYS A 1 290 ? 13.260 -5.929 1.906 1.00 74.62 290 LYS A CA 1
ATOM 2296 C C . LYS A 1 290 ? 12.373 -7.180 1.870 1.00 74.62 290 LYS A C 1
ATOM 2298 O O . LYS A 1 290 ? 12.721 -8.180 2.489 1.00 74.62 290 LYS A O 1
ATOM 2303 N N . PHE A 1 291 ? 11.286 -7.192 1.088 1.00 72.38 291 PHE A N 1
ATOM 2304 C CA . PHE A 1 291 ? 10.442 -8.389 0.932 1.00 72.38 291 PHE A CA 1
ATOM 2305 C C . PHE A 1 291 ? 11.117 -9.503 0.120 1.00 72.38 291 PHE A C 1
ATOM 2307 O O . PHE A 1 291 ? 10.748 -10.669 0.252 1.00 72.38 291 PHE A O 1
ATOM 2314 N N . VAL A 1 292 ? 12.132 -9.161 -0.679 1.00 76.00 292 VAL A N 1
ATOM 2315 C CA . VAL A 1 292 ? 12.885 -10.097 -1.529 1.00 76.00 292 VAL A CA 1
ATOM 2316 C C . VAL A 1 292 ? 14.055 -10.735 -0.772 1.00 76.00 292 VAL A C 1
ATOM 2318 O O . VAL A 1 292 ? 14.607 -11.737 -1.207 1.00 76.00 292 VAL A O 1
ATOM 2321 N N . GLN A 1 293 ? 14.447 -10.204 0.389 1.00 70.62 293 GLN A N 1
ATOM 2322 C CA . GLN A 1 293 ? 15.692 -10.606 1.049 1.00 70.62 293 GLN A CA 1
ATOM 2323 C C . GLN A 1 293 ? 15.735 -12.081 1.495 1.00 70.62 293 GLN A C 1
ATOM 2325 O O . GLN A 1 293 ? 16.813 -12.667 1.584 1.00 70.62 293 GLN A O 1
ATOM 2330 N N . GLN A 1 294 ? 14.580 -12.686 1.780 1.00 69.75 294 GLN A N 1
ATOM 2331 C CA . GLN A 1 294 ? 14.478 -14.061 2.295 1.00 69.75 294 GLN A CA 1
ATOM 2332 C C . GLN A 1 294 ? 13.643 -14.988 1.401 1.00 69.75 294 GLN A C 1
ATOM 2334 O O . GLN A 1 294 ? 13.362 -16.118 1.788 1.00 69.75 294 GLN A O 1
ATOM 2339 N N . ARG A 1 295 ? 13.205 -14.510 0.233 1.00 77.81 295 ARG A N 1
ATOM 2340 C CA . ARG A 1 295 ? 12.220 -15.186 -0.619 1.00 77.81 295 ARG A CA 1
ATOM 2341 C C . ARG A 1 295 ? 12.580 -15.013 -2.085 1.00 77.81 295 ARG A C 1
ATOM 2343 O O . ARG A 1 295 ? 13.284 -14.076 -2.456 1.00 77.81 295 ARG A O 1
ATOM 2350 N N . THR A 1 296 ? 12.059 -15.880 -2.943 1.00 86.75 296 THR A N 1
ATOM 2351 C CA . THR A 1 296 ? 12.084 -15.608 -4.383 1.00 86.75 296 THR A CA 1
ATOM 2352 C C . THR A 1 296 ? 11.222 -14.381 -4.705 1.00 86.75 296 THR A C 1
ATOM 2354 O O . THR A 1 296 ? 10.288 -14.043 -3.974 1.00 86.75 296 THR A O 1
ATOM 2357 N N . LEU A 1 297 ? 11.507 -13.711 -5.826 1.00 88.69 297 LEU A N 1
ATOM 2358 C CA . LEU A 1 297 ? 10.717 -12.561 -6.283 1.00 88.69 297 LEU A CA 1
ATOM 2359 C C . LEU A 1 297 ? 9.224 -12.911 -6.405 1.00 88.69 297 LEU A C 1
ATOM 2361 O O . LEU A 1 297 ? 8.368 -12.117 -6.029 1.00 88.69 297 LEU A O 1
ATOM 2365 N N . VAL A 1 298 ? 8.916 -14.110 -6.897 1.00 91.62 298 VAL A N 1
ATOM 2366 C CA . VAL A 1 298 ? 7.545 -14.585 -7.114 1.00 91.62 298 VAL A CA 1
ATOM 2367 C C . VAL A 1 298 ? 6.820 -14.799 -5.788 1.00 91.62 298 VAL A C 1
ATOM 2369 O O . VAL A 1 298 ? 5.678 -14.371 -5.641 1.00 91.62 298 VAL A O 1
ATOM 2372 N N . GLU A 1 299 ? 7.475 -15.428 -4.811 1.00 88.31 299 GLU A N 1
ATOM 2373 C CA . GLU A 1 299 ? 6.918 -15.606 -3.466 1.00 88.31 299 GLU A CA 1
ATOM 2374 C C . GLU A 1 299 ? 6.664 -14.258 -2.795 1.00 88.31 299 GLU A C 1
ATOM 2376 O O . GLU A 1 299 ? 5.587 -14.047 -2.242 1.00 88.31 299 GLU A O 1
ATOM 2381 N N . ALA A 1 300 ? 7.614 -13.323 -2.909 1.00 88.06 300 ALA A N 1
ATOM 2382 C CA . ALA A 1 300 ? 7.462 -11.974 -2.379 1.00 88.06 300 ALA A CA 1
ATOM 2383 C C . ALA A 1 300 ? 6.283 -11.237 -3.034 1.00 88.06 300 ALA A C 1
ATOM 2385 O O . ALA A 1 300 ? 5.481 -10.625 -2.334 1.00 88.06 300 ALA A O 1
ATOM 2386 N N . ILE A 1 301 ? 6.126 -11.339 -4.359 1.00 90.12 301 ILE A N 1
ATOM 2387 C CA . ILE A 1 301 ? 4.974 -10.782 -5.079 1.00 90.12 301 ILE A CA 1
ATOM 2388 C C . ILE A 1 301 ? 3.677 -11.412 -4.581 1.00 90.12 301 ILE A C 1
ATOM 2390 O O . ILE A 1 301 ? 2.730 -10.689 -4.281 1.00 90.12 301 ILE A O 1
ATOM 2394 N N . LYS A 1 302 ? 3.623 -12.745 -4.488 1.00 86.62 302 LYS A N 1
ATOM 2395 C CA . LYS A 1 302 ? 2.421 -13.454 -4.056 1.00 86.62 302 LYS A CA 1
ATOM 2396 C C . LYS A 1 302 ? 2.002 -13.011 -2.660 1.00 86.62 302 LYS A C 1
ATOM 2398 O O . LYS A 1 302 ? 0.868 -12.597 -2.493 1.00 86.62 302 LYS A O 1
ATOM 2403 N N . GLU A 1 303 ? 2.909 -13.055 -1.692 1.00 80.69 303 GLU A N 1
ATOM 2404 C CA . GLU A 1 303 ? 2.616 -12.711 -0.298 1.00 80.69 303 GLU A CA 1
ATOM 2405 C C . GLU A 1 303 ? 2.247 -11.233 -0.120 1.00 80.69 303 GLU A C 1
ATOM 2407 O O . GLU A 1 303 ? 1.371 -10.896 0.673 1.00 80.69 303 GLU A O 1
ATOM 2412 N N . PHE A 1 304 ? 2.893 -10.341 -0.872 1.00 81.75 304 PHE A N 1
ATOM 2413 C CA . PHE A 1 304 ? 2.661 -8.906 -0.747 1.00 81.75 304 PHE A CA 1
ATOM 2414 C C . PHE A 1 304 ? 1.351 -8.447 -1.403 1.00 81.75 304 PHE A C 1
ATOM 2416 O O . PHE A 1 304 ? 0.683 -7.542 -0.895 1.00 81.75 304 PHE A O 1
ATOM 2423 N N . TYR A 1 305 ? 0.992 -9.042 -2.545 1.00 83.06 305 TYR A N 1
ATOM 2424 C CA . TYR A 1 305 ? -0.102 -8.568 -3.395 1.00 83.06 305 TYR A CA 1
ATOM 2425 C C . TYR A 1 305 ? -1.343 -9.441 -3.397 1.00 83.06 305 TYR A C 1
ATOM 2427 O O . TYR A 1 305 ? -2.441 -8.934 -3.623 1.00 83.06 305 TYR A O 1
ATOM 2435 N N . VAL A 1 306 ? -1.176 -10.746 -3.224 1.00 78.94 306 VAL A N 1
ATOM 2436 C CA . VAL A 1 306 ? -2.262 -11.709 -3.327 1.00 78.94 306 VAL A CA 1
ATOM 2437 C C . VAL A 1 306 ? -2.627 -12.112 -1.898 1.00 78.94 306 VAL A C 1
ATOM 2439 O O . VAL A 1 306 ? -1.791 -12.701 -1.213 1.00 78.94 306 VAL A O 1
ATOM 2442 N N . PRO A 1 307 ? -3.852 -11.808 -1.421 1.00 67.44 307 PRO A N 1
ATOM 2443 C CA . PRO A 1 307 ? -4.367 -12.353 -0.160 1.00 67.44 307 PRO A CA 1
ATOM 2444 C C . PRO A 1 307 ? -4.227 -13.883 -0.133 1.00 67.44 307 PRO A C 1
ATOM 2446 O O . PRO A 1 307 ? -3.966 -14.470 -1.180 1.00 67.44 307 PRO A O 1
ATOM 2449 N N . GLU A 1 308 ? -4.405 -14.551 1.016 1.00 65.75 308 GLU A N 1
ATOM 2450 C CA . GLU A 1 308 ? -4.356 -16.025 1.114 1.00 65.75 308 GLU A CA 1
ATOM 2451 C C . GLU A 1 308 ? -5.457 -16.698 0.273 1.00 65.75 308 GLU A C 1
ATOM 2453 O O . GLU A 1 308 ? -6.477 -17.188 0.748 1.00 65.75 308 GLU A O 1
ATOM 2458 N N . ASP A 1 309 ? -5.234 -16.710 -1.031 1.00 62.84 309 ASP A N 1
ATOM 2459 C CA . ASP A 1 309 ? -6.208 -16.993 -2.051 1.00 62.84 309 ASP A CA 1
ATOM 2460 C C . ASP A 1 309 ? -5.694 -18.162 -2.874 1.00 62.84 309 ASP A C 1
ATOM 2462 O O . ASP A 1 309 ? -4.600 -18.157 -3.451 1.00 62.84 309 ASP A O 1
ATOM 2466 N N . LYS A 1 310 ? -6.520 -19.201 -2.929 1.00 66.31 310 LYS A N 1
ATOM 2467 C CA . LYS A 1 310 ? -6.211 -20.436 -3.641 1.00 66.31 310 LYS A CA 1
ATOM 2468 C C . LYS A 1 310 ? -6.350 -20.287 -5.163 1.00 66.31 310 LYS A C 1
ATOM 2470 O O . LYS A 1 310 ? -5.988 -21.218 -5.876 1.00 66.31 310 LYS A O 1
ATOM 2475 N N . ARG A 1 311 ? -6.847 -19.150 -5.675 1.00 73.12 311 ARG A N 1
ATOM 2476 C CA . ARG A 1 311 ? -7.054 -18.888 -7.114 1.00 73.12 311 ARG A CA 1
ATOM 2477 C C . ARG A 1 311 ? -5.757 -18.687 -7.902 1.00 73.12 311 ARG A C 1
ATOM 2479 O O . ARG A 1 311 ? -5.741 -18.990 -9.095 1.00 73.12 311 ARG A O 1
ATOM 2486 N N . LEU A 1 312 ? -4.692 -18.191 -7.265 1.00 83.19 312 LEU A N 1
ATOM 2487 C CA . LEU A 1 312 ? -3.394 -17.941 -7.905 1.00 83.19 312 LEU A CA 1
ATOM 2488 C C . LEU A 1 312 ? -2.285 -18.771 -7.256 1.00 83.19 312 LEU A C 1
ATOM 2490 O O . LEU A 1 312 ? -1.937 -18.596 -6.086 1.00 83.19 312 LEU A O 1
ATOM 2494 N N . SER A 1 313 ? -1.689 -19.674 -8.028 1.00 87.81 313 SER A N 1
ATOM 2495 C CA . SER A 1 313 ? -0.493 -20.411 -7.617 1.00 87.81 313 SER A CA 1
ATOM 2496 C C . SER A 1 313 ? 0.787 -19.605 -7.878 1.00 87.81 313 SER A C 1
ATOM 2498 O O . SER A 1 313 ? 0.776 -18.623 -8.616 1.00 87.81 313 SER A O 1
ATOM 2500 N N . ILE A 1 314 ? 1.906 -20.023 -7.275 1.00 89.94 314 ILE A N 1
ATOM 2501 C CA . ILE A 1 314 ? 3.237 -19.458 -7.576 1.00 89.94 314 ILE A CA 1
ATOM 2502 C C . ILE A 1 314 ? 3.553 -19.634 -9.071 1.00 89.94 314 ILE A C 1
ATOM 2504 O O . ILE A 1 314 ? 3.974 -18.684 -9.721 1.00 89.94 314 ILE A O 1
ATOM 2508 N N . SER A 1 315 ? 3.228 -20.805 -9.630 1.00 90.94 315 SER A N 1
ATOM 2509 C CA . SER A 1 315 ? 3.427 -21.113 -11.050 1.00 90.94 315 SER A CA 1
ATOM 2510 C C . SER A 1 315 ? 2.593 -20.226 -11.984 1.00 90.94 315 SER A C 1
ATOM 2512 O O . SER A 1 315 ? 3.072 -19.837 -13.048 1.00 90.94 315 SER A O 1
ATOM 2514 N N . ASP A 1 316 ? 1.368 -19.853 -11.588 1.00 91.94 316 ASP A N 1
ATOM 2515 C CA . ASP A 1 316 ? 0.561 -18.898 -12.361 1.00 91.94 316 ASP A CA 1
ATOM 2516 C C . ASP A 1 316 ? 1.261 -17.529 -12.432 1.00 91.94 316 ASP A C 1
ATOM 2518 O O . ASP A 1 316 ? 1.330 -16.925 -13.500 1.00 91.94 316 ASP A O 1
ATOM 2522 N N . ILE A 1 317 ? 1.817 -17.057 -11.309 1.00 93.06 317 ILE A N 1
ATOM 2523 C CA . ILE A 1 317 ? 2.521 -15.769 -11.241 1.00 93.06 317 ILE A CA 1
ATOM 2524 C C . ILE A 1 317 ? 3.821 -15.826 -12.052 1.00 93.06 317 ILE A C 1
ATOM 2526 O O . ILE A 1 317 ? 4.042 -14.931 -12.861 1.00 93.06 317 ILE A O 1
ATOM 2530 N N . GLU A 1 318 ? 4.637 -16.877 -11.910 1.00 94.56 318 GLU A N 1
ATOM 2531 C CA . GLU A 1 318 ? 5.833 -17.111 -12.746 1.00 94.56 318 GLU A CA 1
ATOM 2532 C C . GLU A 1 318 ? 5.503 -17.000 -14.233 1.00 94.56 318 GLU A C 1
ATOM 2534 O O . GLU A 1 318 ? 6.098 -16.202 -14.956 1.00 94.56 318 GLU A O 1
ATOM 2539 N N . LYS A 1 319 ? 4.465 -17.718 -14.672 1.00 93.94 319 LYS A N 1
ATOM 2540 C CA . LYS A 1 319 ? 3.997 -17.687 -16.058 1.00 93.94 319 LYS A CA 1
ATOM 2541 C C . LYS A 1 319 ? 3.569 -16.291 -16.513 1.00 93.94 319 LYS A C 1
ATOM 2543 O O . LYS A 1 319 ? 3.704 -15.967 -17.691 1.00 93.94 319 LYS A O 1
ATOM 2548 N N . PHE A 1 320 ? 3.014 -15.465 -15.627 1.00 93.88 320 PHE A N 1
ATOM 2549 C CA . PHE A 1 320 ? 2.646 -14.089 -15.970 1.00 93.88 320 PHE A CA 1
ATOM 2550 C C . PHE A 1 320 ? 3.851 -13.161 -16.076 1.00 93.88 320 PHE A C 1
ATOM 2552 O O . PHE A 1 320 ? 3.817 -12.259 -16.906 1.00 93.88 320 PHE A O 1
ATOM 2559 N N . LEU A 1 321 ? 4.894 -13.381 -15.274 1.00 93.06 321 LEU A N 1
ATOM 2560 C CA . LEU A 1 321 ? 6.131 -12.601 -15.334 1.00 93.06 321 LEU A CA 1
ATOM 2561 C C . LEU A 1 321 ? 6.986 -12.956 -16.559 1.00 93.06 321 LEU A C 1
ATOM 2563 O O . LEU A 1 321 ? 7.625 -12.069 -17.121 1.00 93.06 321 LEU A O 1
ATOM 2567 N N . ASP A 1 322 ? 6.952 -14.217 -16.995 1.00 92.44 322 ASP A N 1
ATOM 2568 C CA . ASP A 1 322 ? 7.731 -14.720 -18.136 1.00 92.44 322 ASP A CA 1
ATOM 2569 C C . ASP A 1 322 ? 7.061 -14.490 -19.508 1.00 92.44 322 ASP A C 1
ATOM 2571 O O . ASP A 1 322 ? 7.633 -14.820 -20.555 1.00 92.44 322 ASP A O 1
ATOM 2575 N N . ASP A 1 323 ? 5.850 -13.923 -19.541 1.00 91.56 323 ASP A N 1
ATOM 2576 C CA . ASP A 1 323 ? 5.128 -13.681 -20.789 1.00 91.56 323 ASP A CA 1
ATOM 2577 C C . ASP A 1 323 ? 5.719 -12.503 -21.580 1.00 91.56 323 ASP A C 1
ATOM 2579 O O . ASP A 1 323 ? 5.560 -11.330 -21.239 1.00 91.56 323 ASP A O 1
ATOM 2583 N N . LYS A 1 324 ? 6.354 -12.826 -22.710 1.00 87.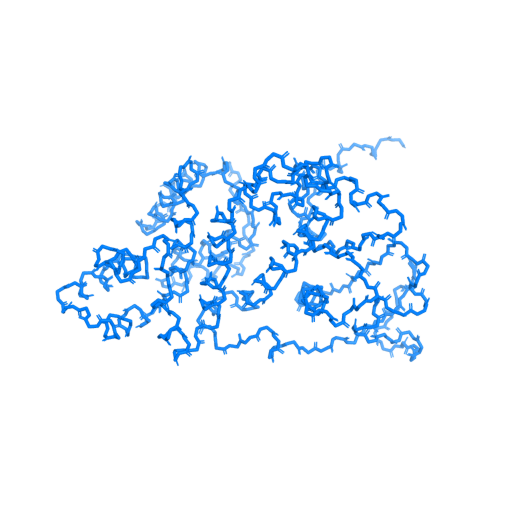88 324 LYS A N 1
ATOM 2584 C CA . LYS A 1 324 ? 6.988 -11.854 -23.611 1.00 87.88 324 LYS A CA 1
ATOM 2585 C C . LYS A 1 324 ? 6.005 -10.913 -24.306 1.00 87.88 324 LYS A C 1
ATOM 2587 O O . LYS A 1 324 ? 6.420 -9.832 -24.714 1.00 87.88 324 LYS A O 1
ATOM 2592 N N . GLU A 1 325 ? 4.739 -11.298 -24.464 1.00 87.44 325 GLU A N 1
ATOM 2593 C CA . GLU A 1 325 ? 3.712 -10.408 -25.021 1.00 87.44 325 GLU A CA 1
ATOM 2594 C C . GLU A 1 325 ? 3.275 -9.340 -24.003 1.00 87.44 325 GLU A C 1
ATOM 2596 O O . GLU A 1 325 ? 2.754 -8.291 -24.386 1.00 87.44 325 GLU A O 1
ATOM 2601 N N . TYR A 1 326 ? 3.515 -9.581 -22.708 1.00 87.44 326 TYR A N 1
ATOM 2602 C CA . TYR A 1 326 ? 3.084 -8.728 -21.599 1.00 87.44 326 TYR A CA 1
ATOM 2603 C C . TYR A 1 326 ? 4.235 -8.498 -20.604 1.00 87.44 326 TYR A C 1
ATOM 2605 O O . TYR A 1 326 ? 4.155 -8.950 -19.461 1.00 87.44 326 TYR A O 1
ATOM 2613 N N . PRO A 1 327 ? 5.300 -7.779 -21.005 1.00 89.00 327 PRO A N 1
ATOM 2614 C CA . PRO A 1 327 ? 6.493 -7.624 -20.182 1.00 89.00 327 PRO A CA 1
ATOM 2615 C C . PRO A 1 327 ? 6.192 -6.938 -18.843 1.00 89.00 327 PRO A C 1
ATOM 2617 O O . PRO A 1 327 ? 5.600 -5.851 -18.787 1.00 89.00 327 PRO A O 1
ATOM 2620 N N . ALA A 1 328 ? 6.646 -7.567 -17.759 1.00 91.81 328 ALA A N 1
ATOM 2621 C CA . ALA A 1 328 ? 6.527 -7.039 -16.407 1.00 91.81 328 ALA A CA 1
ATOM 2622 C C . ALA A 1 328 ? 7.515 -5.886 -16.165 1.00 91.81 328 ALA A C 1
ATOM 2624 O O . ALA A 1 328 ? 8.717 -6.021 -16.388 1.00 91.81 328 ALA A O 1
ATOM 2625 N N . HIS A 1 329 ? 7.012 -4.765 -15.650 1.00 91.56 329 HIS A N 1
ATOM 2626 C CA . HIS A 1 329 ? 7.825 -3.636 -15.202 1.00 91.56 329 HIS A CA 1
ATOM 2627 C C . HIS A 1 329 ? 7.978 -3.694 -13.681 1.00 91.56 329 HIS A C 1
ATOM 2629 O O . HIS A 1 329 ? 7.000 -3.558 -12.944 1.00 91.56 329 HIS A O 1
ATOM 2635 N N . LEU A 1 330 ? 9.206 -3.907 -13.210 1.00 92.62 330 LEU A N 1
ATOM 2636 C CA . LEU A 1 330 ? 9.523 -4.027 -11.787 1.00 92.62 330 LEU A CA 1
ATOM 2637 C C . LEU A 1 330 ? 10.063 -2.698 -11.252 1.00 92.62 330 LEU A C 1
ATOM 2639 O O . LEU A 1 330 ? 11.117 -2.229 -11.678 1.00 92.62 330 LEU A O 1
ATOM 2643 N N . LEU A 1 331 ? 9.354 -2.113 -10.291 1.00 92.81 331 LEU A N 1
ATOM 2644 C CA . LEU A 1 331 ? 9.814 -0.992 -9.482 1.00 92.81 331 LEU A CA 1
ATOM 2645 C C . LEU A 1 331 ? 10.312 -1.546 -8.144 1.00 92.81 331 LEU A C 1
ATOM 2647 O O . LEU A 1 331 ? 9.522 -2.059 -7.358 1.00 92.81 331 LEU A O 1
ATOM 2651 N N . LEU A 1 332 ? 11.618 -1.465 -7.898 1.00 91.25 332 LEU A N 1
ATOM 2652 C CA . LEU A 1 332 ? 12.262 -2.022 -6.707 1.00 91.25 332 LEU A CA 1
ATOM 2653 C C . LEU A 1 332 ? 12.762 -0.894 -5.798 1.00 91.25 332 LEU A C 1
ATOM 2655 O O . LEU A 1 332 ? 13.680 -0.173 -6.184 1.00 91.25 332 LEU A O 1
ATOM 2659 N N . ASP A 1 333 ? 12.143 -0.725 -4.630 1.00 89.56 333 ASP A N 1
ATOM 2660 C CA . ASP A 1 333 ? 12.425 0.390 -3.708 1.00 89.56 333 ASP A CA 1
ATOM 2661 C C . ASP A 1 333 ? 13.267 -0.047 -2.498 1.00 89.56 333 ASP A C 1
ATOM 2663 O O . ASP A 1 333 ? 13.152 -1.188 -2.052 1.00 89.56 333 ASP A O 1
ATOM 2667 N N . GLY A 1 334 ? 14.097 0.847 -1.952 1.00 85.31 334 GLY A N 1
ATOM 2668 C CA . GLY A 1 334 ? 14.910 0.584 -0.752 1.00 85.31 334 GLY A CA 1
ATOM 2669 C C . GLY A 1 334 ? 16.162 -0.269 -0.994 1.00 85.31 334 GLY A C 1
ATOM 2670 O O . GLY A 1 334 ? 16.428 -1.219 -0.257 1.00 85.31 334 GLY A O 1
ATOM 2671 N N . LEU A 1 335 ? 16.950 0.040 -2.033 1.00 82.81 335 LEU A N 1
ATOM 2672 C CA . LEU A 1 335 ? 18.188 -0.697 -2.343 1.00 82.81 335 LEU A CA 1
ATOM 2673 C C . LEU A 1 335 ? 19.228 -0.583 -1.222 1.00 82.81 335 LEU A C 1
ATOM 2675 O O . LEU A 1 335 ? 19.952 -1.533 -0.950 1.00 82.81 335 LEU A O 1
ATOM 2679 N N . GLU A 1 336 ? 19.288 0.566 -0.562 1.00 73.31 336 GLU A N 1
ATOM 2680 C CA . GLU A 1 336 ? 20.147 0.841 0.587 1.00 73.31 336 GLU A CA 1
ATOM 2681 C C . GLU A 1 336 ? 19.777 0.029 1.839 1.00 73.31 336 GLU A C 1
ATOM 2683 O O . GLU A 1 336 ? 20.645 -0.255 2.663 1.00 73.31 336 GLU A O 1
ATOM 2688 N N . GLU A 1 337 ? 18.510 -0.374 1.968 1.00 66.75 337 GLU A N 1
ATOM 2689 C CA . GLU A 1 337 ? 17.996 -1.208 3.064 1.00 66.75 337 GLU A CA 1
ATOM 2690 C C . GLU A 1 337 ? 18.255 -2.700 2.806 1.00 66.75 337 GLU A C 1
ATOM 2692 O O . GLU A 1 337 ? 18.247 -3.527 3.724 1.00 66.75 337 GLU A O 1
ATOM 2697 N N . TYR A 1 338 ? 18.531 -3.059 1.550 1.00 67.81 338 TYR A N 1
ATOM 2698 C CA . TYR A 1 338 ? 18.885 -4.411 1.155 1.00 67.81 338 TYR A CA 1
ATOM 2699 C C . TYR A 1 338 ? 20.304 -4.736 1.641 1.00 67.81 338 TYR A C 1
ATOM 2701 O O . TYR A 1 338 ? 21.309 -4.352 1.043 1.00 67.81 338 TYR A O 1
ATOM 2709 N N . SER A 1 339 ? 20.402 -5.433 2.775 1.00 59.69 339 SER A N 1
ATOM 2710 C CA . SER A 1 339 ? 21.693 -5.675 3.423 1.00 59.69 339 SER A CA 1
ATOM 2711 C C . SER A 1 339 ? 22.591 -6.611 2.605 1.00 59.69 339 SER A C 1
ATOM 2713 O O . SER A 1 339 ? 22.263 -7.773 2.356 1.00 59.69 339 SER A O 1
ATOM 2715 N N . ASP A 1 340 ? 23.791 -6.116 2.288 1.00 51.16 340 ASP A N 1
ATOM 2716 C CA . ASP A 1 340 ? 24.933 -6.842 1.723 1.00 51.16 340 ASP A CA 1
ATOM 2717 C C . ASP A 1 340 ? 25.476 -7.906 2.708 1.00 51.16 340 ASP A C 1
ATOM 2719 O O . ASP A 1 340 ? 26.613 -7.840 3.176 1.00 51.16 340 ASP A O 1
ATOM 2723 N N . LYS A 1 341 ? 24.711 -8.958 3.019 1.00 47.06 341 LYS A N 1
ATOM 2724 C CA . LYS A 1 341 ? 25.277 -10.146 3.695 1.00 47.06 341 LYS A CA 1
ATOM 2725 C C . LYS A 1 341 ? 26.161 -11.005 2.771 1.00 47.06 341 LYS A C 1
ATOM 2727 O O . LYS A 1 341 ? 26.641 -12.048 3.197 1.00 47.06 341 LYS A O 1
ATOM 2732 N N . GLN A 1 342 ? 26.433 -10.565 1.537 1.00 43.12 342 GLN A N 1
ATOM 2733 C CA . GLN A 1 342 ? 27.339 -11.243 0.595 1.00 43.12 342 GLN A CA 1
ATOM 2734 C C . GLN A 1 342 ? 28.713 -10.566 0.413 1.00 43.12 342 GLN A C 1
ATOM 2736 O O . GLN A 1 342 ? 29.518 -11.040 -0.382 1.00 43.12 342 GLN A O 1
ATOM 2741 N N . LYS A 1 343 ? 29.054 -9.517 1.179 1.00 36.50 343 LYS A N 1
ATOM 2742 C CA . LYS A 1 343 ? 30.408 -8.914 1.178 1.00 36.50 343 LYS A CA 1
ATOM 2743 C C . LYS A 1 343 ? 31.367 -9.515 2.221 1.00 36.50 343 LYS A C 1
ATOM 2745 O O . LYS A 1 343 ? 32.225 -8.821 2.757 1.00 36.50 343 LYS A O 1
ATOM 2750 N N . GLN A 1 344 ? 31.263 -10.814 2.492 1.00 34.00 344 GLN A N 1
ATOM 2751 C CA . GLN A 1 344 ? 32.326 -11.590 3.143 1.00 34.00 344 GLN A CA 1
ATOM 2752 C C . GLN A 1 344 ? 32.560 -12.873 2.349 1.00 34.00 344 GLN A C 1
ATOM 2754 O O . GLN A 1 344 ? 32.037 -13.938 2.654 1.00 34.00 344 GLN A O 1
ATOM 2759 N N . GLY A 1 345 ? 33.321 -12.741 1.269 1.00 34.78 345 GLY A N 1
ATOM 2760 C CA . GLY A 1 345 ? 33.708 -13.859 0.424 1.00 34.78 345 GLY A CA 1
ATOM 2761 C C . GLY A 1 345 ? 34.326 -13.347 -0.863 1.00 34.78 345 GLY A C 1
ATOM 2762 O O . GLY A 1 345 ? 33.601 -13.054 -1.804 1.00 34.78 345 GLY A O 1
ATOM 2763 N N . LYS A 1 346 ? 35.662 -13.306 -0.894 1.00 34.03 346 LYS A N 1
ATOM 2764 C CA . LYS A 1 346 ? 36.543 -12.909 -2.012 1.00 34.03 346 LYS A CA 1
ATOM 2765 C C . LYS A 1 346 ? 36.920 -11.428 -2.080 1.00 34.03 346 LYS A C 1
ATOM 2767 O O . LYS A 1 346 ? 36.535 -10.709 -2.993 1.00 34.03 346 LYS A O 1
ATOM 2772 N N . SER A 1 347 ? 37.802 -11.060 -1.156 1.00 31.38 347 SER A N 1
ATOM 2773 C CA . SER A 1 347 ? 39.069 -10.424 -1.529 1.00 31.38 347 SER A CA 1
ATOM 2774 C C . SER A 1 347 ? 40.191 -11.152 -0.789 1.00 31.38 347 SER A C 1
ATOM 2776 O O . SER A 1 347 ? 40.694 -10.673 0.219 1.00 31.38 347 SER A O 1
ATOM 2778 N N . GLU A 1 348 ? 40.526 -12.349 -1.267 1.00 30.05 348 GLU A N 1
ATOM 2779 C CA . GLU A 1 348 ? 41.861 -12.916 -1.091 1.00 30.05 348 GLU A CA 1
ATOM 2780 C C . GLU A 1 348 ? 42.395 -13.258 -2.483 1.00 30.05 348 GLU A C 1
ATOM 2782 O O . GLU A 1 348 ? 41.727 -13.957 -3.252 1.00 30.05 348 GLU A O 1
ATOM 2787 N N . VAL A 1 349 ? 43.609 -12.742 -2.713 1.00 33.53 349 VAL A N 1
ATOM 2788 C CA . VAL A 1 349 ? 44.497 -12.781 -3.890 1.00 33.53 349 VAL A CA 1
ATOM 2789 C C . VAL A 1 349 ? 44.217 -11.755 -4.983 1.00 33.53 349 VAL A C 1
ATOM 2791 O O . VAL A 1 349 ? 43.252 -11.917 -5.762 1.00 33.53 349 VAL A O 1
#

Organism: Holothuria leucospilota (NCBI:txid206669)

Secondary structure (DSSP, 8-state):
-------HHHHHHHHTSTTHHHHHHHHHHHTT---TT-HHHHHHHHHHTT--HHHHHHHHHHHHHHHH--HHHHHHHHHHTT--TTHHHHHHHHTT--HHHHHHHHHSSSHHHHHHHHHHHTTSSBTTB-GGGHHHHHHTT-HHHHHHHHHHHHHHHHHTS---TT----HHHHHHHHHHHHHHHHHHHHHH--SSTT-TT----HHHH--PPEEE---TT----TTS--GGGEEEGGGTTT-GGGTT-S-------TTSSHHHHHHHHHHHHHTTS-TT-SEEEEEEGGGGTTS-HHHHHHHHHS-S-TT--HHHHHHHHS-TTS-EEEEEE-TTTS--TT-SS----